Protein AF-0000000079836964 (afdb_homodimer)

Organism: NCBI:txid1841481

Radius of gyration: 18.99 Å; Cα contacts (8 Å, |Δi|>4): 632; chains: 2; bounding box: 31×53×45 Å

Structure (mmCIF, N/CA/C/O backbone):
data_AF-0000000079836964-model_v1
#
loop_
_entity.id
_entity.type
_entity.pdbx_description
1 polymer 'Fatty acid binding protein 2, intestinal'
#
loop_
_atom_site.group_PDB
_atom_site.id
_atom_site.type_symbol
_atom_site.label_atom_id
_atom_site.label_alt_id
_atom_site.label_comp_id
_atom_site.label_asym_id
_atom_site.label_entity_id
_atom_site.label_seq_id
_atom_site.pdbx_PDB_ins_code
_atom_site.Cartn_x
_atom_site.Cartn_y
_atom_site.Cartn_z
_atom_site.occupancy
_atom_site.B_iso_or_equiv
_atom_site.auth_seq_id
_atom_site.auth_comp_id
_atom_site.auth_asym_id
_atom_site.auth_atom_id
_atom_site.pdbx_PDB_model_num
ATOM 1 N N . MET A 1 1 ? 5.281 12.617 24.312 1 71.19 1 MET A N 1
ATOM 2 C CA . MET A 1 1 ? 5.418 12.477 22.859 1 71.19 1 MET A CA 1
ATOM 3 C C . MET A 1 1 ? 4.156 12.945 22.156 1 71.19 1 MET A C 1
ATOM 5 O O . MET A 1 1 ? 3.061 12.461 22.438 1 71.19 1 MET A O 1
ATOM 9 N N . ILE A 1 2 ? 4.203 13.992 21.234 1 86.06 2 ILE A N 1
ATOM 10 C CA . ILE A 1 2 ? 3.043 14.797 20.875 1 86.06 2 ILE A CA 1
ATOM 11 C C . ILE A 1 2 ? 2.16 14.023 19.906 1 86.06 2 ILE A C 1
ATOM 13 O O . ILE A 1 2 ? 0.953 14.266 19.828 1 86.06 2 ILE A O 1
ATOM 17 N N . PHE A 1 3 ? 2.615 13.047 19.266 1 96.38 3 PHE A N 1
ATOM 18 C CA . PHE A 1 3 ? 1.809 12.414 18.234 1 96.38 3 PHE A CA 1
ATOM 19 C C . PHE A 1 3 ? 1.462 10.984 18.609 1 96.38 3 PHE A C 1
ATOM 21 O O . PHE A 1 3 ? 0.819 10.266 17.844 1 96.38 3 PHE A O 1
ATOM 28 N N . ASN A 1 4 ? 1.653 10.531 19.719 1 97.06 4 ASN A N 1
ATOM 29 C CA . ASN A 1 4 ? 1.314 9.172 20.125 1 97.06 4 ASN A CA 1
ATOM 30 C C . ASN A 1 4 ? -0.193 8.984 20.281 1 97.06 4 ASN A C 1
ATOM 32 O O . ASN A 1 4 ? -0.856 9.781 20.953 1 97.06 4 ASN A O 1
ATOM 36 N N . GLY A 1 5 ? -0.729 7.961 19.672 1 97.81 5 GLY A N 1
ATOM 37 C CA . GLY A 1 5 ? -2.154 7.719 19.828 1 97.81 5 GLY A CA 1
ATOM 38 C C . GLY A 1 5 ? -2.756 6.926 18.672 1 97.81 5 GLY A C 1
ATOM 39 O O . GLY A 1 5 ? -2.029 6.402 17.828 1 97.81 5 GLY A O 1
ATOM 40 N N . SER A 1 6 ? -4.012 6.68 18.75 1 98.69 6 SER A N 1
ATOM 41 C CA . SER A 1 6 ? -4.82 5.977 17.766 1 98.69 6 SER A CA 1
ATOM 42 C C . SER A 1 6 ? -6.059 6.785 17.375 1 98.69 6 SER A C 1
ATOM 44 O O . SER A 1 6 ? -6.719 7.363 18.25 1 98.69 6 SER A O 1
ATOM 46 N N . TRP A 1 7 ? -6.305 6.914 16.125 1 98.81 7 TRP A N 1
ATOM 47 C CA . TRP A 1 7 ? -7.434 7.688 15.617 1 98.81 7 TRP A CA 1
ATOM 48 C C . TRP A 1 7 ? -8.133 6.949 14.484 1 98.81 7 TRP A C 1
ATOM 50 O O . TRP A 1 7 ? -7.516 6.156 13.773 1 98.81 7 TRP A O 1
ATOM 60 N N . LYS A 1 8 ? -9.43 7.215 14.312 1 98.69 8 LYS A N 1
ATOM 61 C CA . LYS A 1 8 ? -10.234 6.684 13.211 1 98.69 8 LYS A CA 1
ATOM 62 C C . LYS A 1 8 ? -10.797 7.809 12.352 1 98.69 8 LYS A C 1
ATOM 64 O O . LYS A 1 8 ? -11.211 8.852 12.867 1 98.69 8 LYS A O 1
ATOM 69 N N . ILE A 1 9 ? -10.844 7.539 11.109 1 98.81 9 ILE A N 1
ATOM 70 C CA . ILE A 1 9 ? -11.328 8.539 10.172 1 98.81 9 ILE A CA 1
ATOM 71 C C . ILE A 1 9 ? -12.742 8.969 10.555 1 98.81 9 ILE A C 1
ATOM 73 O O . ILE A 1 9 ? -13.578 8.133 10.898 1 98.81 9 ILE A O 1
ATOM 77 N N . GLU A 1 10 ? -12.867 10.258 10.43 1 98.56 10 GLU A N 1
ATOM 78 C CA . GLU A 1 10 ? -14.18 10.82 10.75 1 98.56 10 GLU A CA 1
ATOM 79 C C . GLU A 1 10 ? -14.758 11.586 9.57 1 98.56 10 GLU A C 1
ATOM 81 O O . GLU A 1 10 ? -15.938 11.453 9.258 1 98.56 10 GLU A O 1
ATOM 86 N N . ARG A 1 11 ? -13.992 12.391 8.93 1 98.19 11 ARG A N 1
ATOM 87 C CA . ARG A 1 11 ? -14.492 13.172 7.801 1 98.19 11 ARG A CA 1
ATOM 88 C C . ARG A 1 11 ? -13.344 13.633 6.902 1 98.19 11 ARG A C 1
ATOM 90 O O . ARG A 1 11 ? -12.195 13.688 7.336 1 98.19 11 ARG A O 1
ATOM 97 N N . ASN A 1 12 ? -13.719 13.977 5.691 1 98.38 12 ASN A N 1
ATOM 98 C CA . ASN A 1 12 ? -12.812 14.523 4.691 1 98.38 12 ASN A CA 1
ATOM 99 C C . ASN A 1 12 ? -13.297 15.875 4.172 1 98.38 12 ASN A C 1
ATOM 101 O O . ASN A 1 12 ? -14.5 16.156 4.172 1 98.38 12 ASN A O 1
ATOM 105 N N . GLU A 1 13 ? -12.391 16.688 3.807 1 98.56 13 GLU A N 1
ATOM 106 C CA . GLU A 1 13 ? -12.664 17.922 3.088 1 98.56 13 GLU A CA 1
ATOM 107 C C . GLU A 1 13 ? -11.906 17.969 1.761 1 98.56 13 GLU A C 1
ATOM 109 O O . GLU A 1 13 ? -10.68 17.984 1.739 1 98.56 13 GLU A O 1
ATOM 114 N N . ASN A 1 14 ? -12.617 17.969 0.605 1 98.5 14 ASN A N 1
ATOM 115 C CA . ASN A 1 14 ? -12.062 18.141 -0.733 1 98.5 14 ASN A CA 1
ATOM 116 C C . ASN A 1 14 ? -11.078 17.031 -1.077 1 98.5 14 ASN A C 1
ATOM 118 O O . ASN A 1 14 ? -10.164 17.234 -1.879 1 98.5 14 ASN A O 1
ATOM 122 N N . TYR A 1 15 ? -11.281 15.852 -0.485 1 98.38 15 TYR A N 1
ATOM 123 C CA . TYR A 1 15 ? -10.289 14.781 -0.584 1 98.38 15 TYR A CA 1
ATOM 124 C C . TYR A 1 15 ? -10.352 14.109 -1.949 1 98.38 15 TYR A C 1
ATOM 126 O O . TYR A 1 15 ? -9.32 13.773 -2.531 1 98.38 15 TYR A O 1
ATOM 134 N N . GLU A 1 16 ? -11.547 13.891 -2.484 1 97.44 16 GLU A N 1
ATOM 135 C CA . GLU A 1 16 ? -11.672 13.281 -3.805 1 97.44 16 GLU A CA 1
ATOM 136 C C . GLU A 1 16 ? -11.031 14.156 -4.879 1 97.44 16 GLU A C 1
ATOM 138 O O . GLU A 1 16 ? -10.375 13.656 -5.789 1 97.44 16 GLU A O 1
ATOM 143 N N . LYS A 1 17 ? -11.203 15.445 -4.82 1 98.12 17 LYS A N 1
ATOM 144 C CA . LYS A 1 17 ? -10.609 16.359 -5.789 1 98.12 17 LYS A CA 1
ATOM 145 C C . LYS A 1 17 ? -9.086 16.328 -5.707 1 98.12 17 LYS A C 1
ATOM 147 O O . LYS A 1 17 ? -8.398 16.391 -6.73 1 98.12 17 LYS A O 1
ATOM 152 N N . PHE A 1 18 ? -8.625 16.297 -4.504 1 98.44 18 PHE A N 1
ATOM 153 C CA . PHE A 1 18 ? -7.195 16.172 -4.277 1 98.44 18 PHE A CA 1
ATOM 154 C C . PHE A 1 18 ? -6.652 14.891 -4.914 1 98.44 18 PHE A C 1
ATOM 156 O O . PHE A 1 18 ? -5.645 14.93 -5.621 1 98.44 18 PHE A O 1
ATOM 163 N N . MET A 1 19 ? -7.348 13.75 -4.762 1 96.5 19 MET A N 1
ATOM 164 C CA . MET A 1 19 ? -6.93 12.477 -5.344 1 96.5 19 MET A CA 1
ATOM 165 C C . MET A 1 19 ? -6.992 12.531 -6.867 1 96.5 19 MET A C 1
ATOM 167 O O . MET A 1 19 ? -6.117 11.984 -7.547 1 96.5 19 MET A O 1
ATOM 171 N N . GLU A 1 20 ? -8.016 13.234 -7.328 1 97.19 20 GLU A N 1
ATOM 172 C CA . GLU A 1 20 ? -8.117 13.414 -8.773 1 97.19 20 GLU A CA 1
ATOM 173 C C . GLU A 1 20 ? -6.914 14.18 -9.312 1 97.19 20 GLU A C 1
ATOM 175 O O . GLU A 1 20 ? -6.336 13.789 -10.336 1 97.19 20 GLU A O 1
ATOM 180 N N . GLN A 1 21 ? -6.574 15.273 -8.625 1 97.81 21 GLN A N 1
ATOM 181 C CA . GLN A 1 21 ? -5.426 16.094 -9.031 1 97.81 21 GLN A CA 1
ATOM 182 C C . GLN A 1 21 ? -4.141 15.266 -9.008 1 97.81 21 GLN A C 1
ATOM 184 O O . GLN A 1 21 ? -3.242 15.492 -9.828 1 97.81 21 GLN A O 1
ATOM 189 N N . MET A 1 22 ? -4.066 14.281 -8.125 1 95.62 22 MET A N 1
ATOM 190 C CA . MET A 1 22 ? -2.904 13.414 -7.984 1 95.62 22 MET A CA 1
ATOM 191 C C . MET A 1 22 ? -2.885 12.352 -9.078 1 95.62 22 MET A C 1
ATOM 193 O O . MET A 1 22 ? -1.903 11.617 -9.227 1 95.62 22 MET A O 1
ATOM 197 N N . GLY A 1 23 ? -3.951 12.156 -9.75 1 93.25 23 GLY A N 1
ATOM 198 C CA . GLY A 1 23 ? -4.004 11.211 -10.852 1 93.25 23 GLY A CA 1
ATOM 199 C C . GLY A 1 23 ? -4.629 9.883 -10.469 1 93.25 23 GLY A C 1
ATOM 200 O O . GLY A 1 23 ? -4.438 8.875 -11.156 1 93.25 23 GLY A O 1
ATOM 201 N N . ILE A 1 24 ? -5.367 9.883 -9.406 1 93.31 24 ILE A N 1
ATOM 202 C CA . ILE A 1 24 ? -6.012 8.656 -8.945 1 93.31 24 ILE A CA 1
ATOM 203 C C . ILE A 1 24 ? -7.363 8.484 -9.641 1 93.31 24 ILE A C 1
ATOM 205 O O . ILE A 1 24 ? -8.117 9.445 -9.781 1 93.31 24 ILE A O 1
ATOM 209 N N . ASN A 1 25 ? -7.602 7.359 -10.172 1 91.81 25 ASN A N 1
ATOM 210 C CA . ASN A 1 25 ? -8.828 7.117 -10.922 1 91.81 25 ASN A CA 1
ATOM 211 C C . ASN A 1 25 ? -10.055 7.172 -10.016 1 91.81 25 ASN A C 1
ATOM 213 O O . ASN A 1 25 ? -9.93 7.164 -8.789 1 91.81 25 ASN A O 1
ATOM 217 N N . MET A 1 26 ? -11.227 7.176 -10.594 1 93.44 26 MET A N 1
ATOM 218 C CA . MET A 1 26 ? -12.477 7.477 -9.891 1 93.44 26 MET A CA 1
ATOM 219 C C . MET A 1 26 ? -12.836 6.355 -8.922 1 93.44 26 MET A C 1
ATOM 221 O O . MET A 1 26 ? -13.32 6.617 -7.82 1 93.44 26 MET A O 1
ATOM 225 N N . VAL A 1 27 ? -12.656 5.117 -9.289 1 91.88 27 VAL A N 1
ATOM 226 C CA . VAL A 1 27 ? -13.039 3.988 -8.445 1 91.88 27 VAL A CA 1
ATOM 227 C C . VAL A 1 27 ? -12.266 4.027 -7.133 1 91.88 27 VAL A C 1
ATOM 229 O O . VAL A 1 27 ? -12.859 3.967 -6.055 1 91.88 27 VAL A O 1
ATOM 232 N N . LYS A 1 28 ? -10.984 4.184 -7.223 1 92.94 28 LYS A N 1
ATOM 233 C CA . LYS A 1 28 ? -10.141 4.246 -6.031 1 92.94 28 LYS A CA 1
ATOM 234 C C . LYS A 1 28 ? -10.445 5.5 -5.215 1 92.94 28 LYS A C 1
ATOM 236 O O . LYS A 1 28 ? -10.43 5.461 -3.982 1 92.94 28 LYS A O 1
ATOM 241 N N . ARG A 1 29 ? -10.781 6.633 -5.887 1 94.69 29 ARG A N 1
ATOM 242 C CA . ARG A 1 29 ? -11.094 7.871 -5.176 1 94.69 29 ARG A CA 1
ATOM 243 C C . ARG A 1 29 ? -12.328 7.699 -4.301 1 94.69 29 ARG A C 1
ATOM 245 O O . ARG A 1 29 ? -12.352 8.148 -3.154 1 94.69 29 ARG A O 1
ATOM 252 N N . LYS A 1 30 ? -13.297 7.07 -4.855 1 93.88 30 LYS A N 1
ATOM 253 C CA . LYS A 1 30 ? -14.539 6.871 -4.113 1 93.88 30 LYS A CA 1
ATOM 254 C C . LYS A 1 30 ? -14.32 5.965 -2.908 1 93.88 30 LYS A C 1
ATOM 256 O O . LYS A 1 30 ? -14.844 6.223 -1.826 1 93.88 30 LYS A O 1
ATOM 261 N N . LEU A 1 31 ? -13.57 4.957 -3.074 1 91.5 31 LEU A N 1
ATOM 262 C CA . LEU A 1 31 ? -13.289 4.043 -1.972 1 91.5 31 LEU A CA 1
ATOM 263 C C . LEU A 1 31 ? -12.469 4.738 -0.889 1 91.5 31 LEU A C 1
ATOM 265 O O . LEU A 1 31 ? -12.758 4.594 0.302 1 91.5 31 LEU A O 1
ATOM 269 N N . ALA A 1 32 ? -11.484 5.434 -1.337 1 92.12 32 ALA A N 1
ATOM 270 C CA . ALA A 1 32 ? -10.609 6.117 -0.388 1 92.12 32 ALA A CA 1
ATOM 271 C C . ALA A 1 32 ? -11.375 7.18 0.398 1 92.12 32 ALA A C 1
ATOM 273 O O . ALA A 1 32 ? -11.133 7.367 1.593 1 92.12 32 ALA A O 1
ATOM 274 N N . ALA A 1 33 ? -12.289 7.871 -0.287 1 93.44 33 ALA A N 1
ATOM 275 C CA . ALA A 1 33 ? -13.055 8.945 0.345 1 93.44 33 ALA A CA 1
ATOM 276 C C . ALA A 1 33 ? -14.016 8.398 1.395 1 93.44 33 ALA A C 1
ATOM 278 O O . ALA A 1 33 ? -14.5 9.141 2.248 1 93.44 33 ALA A O 1
ATOM 279 N N . HIS A 1 34 ? -14.297 7.113 1.302 1 94.62 34 HIS A N 1
ATOM 280 C CA . HIS A 1 34 ? -15.227 6.5 2.244 1 94.62 34 HIS A CA 1
ATOM 281 C C . HIS A 1 34 ? -14.586 5.316 2.959 1 94.62 34 HIS A C 1
ATOM 283 O O . HIS A 1 34 ? -15.242 4.309 3.211 1 94.62 34 HIS A O 1
ATOM 289 N N . ASP A 1 35 ? -13.32 5.473 3.148 1 94 35 ASP A N 1
ATOM 290 C CA . ASP A 1 35 ? -12.609 4.387 3.807 1 94 35 ASP A CA 1
ATOM 291 C C . ASP A 1 35 ? -12.93 4.34 5.297 1 94 35 ASP A C 1
ATOM 293 O O . ASP A 1 35 ? -13.742 5.125 5.789 1 94 35 ASP A O 1
ATOM 297 N N . ASN A 1 36 ? -12.492 3.25 6.008 1 96.94 36 ASN A N 1
ATOM 298 C CA . ASN A 1 36 ? -12.594 3.111 7.457 1 96.94 36 ASN A CA 1
ATOM 299 C C . ASN A 1 36 ? -11.219 3.113 8.117 1 96.94 36 ASN A C 1
ATOM 301 O O . ASN A 1 36 ? -10.953 2.309 9.008 1 96.94 36 ASN A O 1
ATOM 305 N N . LEU A 1 37 ? -10.398 4 7.742 1 97.62 37 LEU A N 1
ATOM 306 C CA . LEU A 1 37 ? -8.977 4.027 8.078 1 97.62 37 LEU A CA 1
ATOM 307 C C . LEU A 1 37 ? -8.773 4.297 9.562 1 97.62 37 LEU A C 1
ATOM 309 O O . LEU A 1 37 ? -9.383 5.215 10.117 1 97.62 37 LEU A O 1
ATOM 313 N N . LYS A 1 38 ? -7.984 3.445 10.172 1 98.62 38 LYS A N 1
ATOM 314 C CA . LYS A 1 38 ? -7.441 3.654 11.516 1 98.62 38 LYS A CA 1
ATOM 315 C C . LYS A 1 38 ? -5.941 3.926 11.461 1 98.62 38 LYS A C 1
ATOM 317 O O . LYS A 1 38 ? -5.203 3.227 10.766 1 98.62 38 LYS A O 1
ATOM 322 N N . ILE A 1 39 ? -5.547 4.969 12.203 1 98.75 39 ILE A N 1
ATOM 323 C CA . ILE A 1 39 ? -4.137 5.336 12.242 1 98.75 39 ILE A CA 1
ATOM 324 C C . ILE A 1 39 ? -3.613 5.207 13.672 1 98.75 39 ILE A C 1
ATOM 326 O O . ILE A 1 39 ? -4.25 5.68 14.617 1 98.75 39 ILE A O 1
ATOM 330 N N . ILE A 1 40 ? -2.521 4.555 13.844 1 98.81 40 ILE A N 1
ATOM 331 C CA . ILE A 1 40 ? -1.777 4.504 15.102 1 98.81 40 ILE A CA 1
ATOM 332 C C . ILE A 1 40 ? -0.389 5.105 14.898 1 98.81 40 ILE A C 1
ATOM 334 O O . ILE A 1 40 ? 0.338 4.719 13.984 1 98.81 40 ILE A O 1
ATOM 338 N N . ILE A 1 41 ? -0.07 6.051 15.703 1 98.62 41 ILE A N 1
ATOM 339 C CA . ILE A 1 41 ? 1.246 6.676 15.648 1 98.62 41 ILE A CA 1
ATOM 340 C C . ILE A 1 41 ? 1.979 6.445 16.969 1 98.62 41 ILE A C 1
ATOM 342 O O . ILE A 1 41 ? 1.425 6.688 18.047 1 98.62 41 ILE A O 1
ATOM 346 N N . GLU A 1 42 ? 3.16 5.945 16.859 1 98.31 42 GLU A N 1
ATOM 347 C CA . GLU A 1 42 ? 4.105 5.832 17.953 1 98.31 42 GLU A CA 1
ATOM 348 C C . GLU A 1 42 ? 5.34 6.695 17.719 1 98.31 42 GLU A C 1
ATOM 350 O O . GLU A 1 42 ? 6.02 6.547 16.703 1 98.31 42 GLU A O 1
ATOM 355 N N . GLN A 1 43 ? 5.57 7.539 18.656 1 97.88 43 GLN A N 1
ATOM 356 C CA . GLN A 1 43 ? 6.703 8.453 18.562 1 97.88 43 GLN A CA 1
ATOM 357 C C . GLN A 1 43 ? 7.711 8.195 19.672 1 97.88 43 GLN A C 1
ATOM 359 O O . GLN A 1 43 ? 7.344 8.133 20.859 1 97.88 43 GLN A O 1
ATOM 364 N N . THR A 1 44 ? 8.914 8.023 19.344 1 97.31 44 THR A N 1
ATOM 365 C CA . THR A 1 44 ? 10.047 7.988 20.266 1 97.31 44 THR A CA 1
ATOM 366 C C . THR A 1 44 ? 11.117 8.992 19.844 1 97.31 44 THR A C 1
ATOM 368 O O . THR A 1 44 ? 11.961 8.688 19 1 97.31 44 THR A O 1
ATOM 371 N N . GLY A 1 45 ? 11.07 10.141 20.531 1 95.75 45 GLY A N 1
ATOM 372 C CA . GLY A 1 45 ? 11.922 11.219 20.062 1 95.75 45 GLY A CA 1
ATOM 373 C C . GLY A 1 45 ? 11.625 11.617 18.625 1 95.75 45 GLY A C 1
ATOM 374 O O . GLY A 1 45 ? 10.5 11.977 18.297 1 95.75 45 GLY A O 1
ATOM 375 N N . ASP A 1 46 ? 12.664 11.477 17.812 1 97.25 46 ASP A N 1
ATOM 376 C CA . ASP A 1 46 ? 12.523 11.883 16.422 1 97.25 46 ASP A CA 1
ATOM 377 C C . ASP A 1 46 ? 12.07 10.711 15.547 1 97.25 46 ASP A C 1
ATOM 379 O O . ASP A 1 46 ? 11.844 10.867 14.352 1 97.25 46 ASP A O 1
ATOM 383 N N . LYS A 1 47 ? 11.867 9.594 16.094 1 98 47 LYS A N 1
ATOM 384 C CA . LYS A 1 47 ? 11.5 8.398 15.344 1 98 47 LYS A CA 1
ATOM 385 C C . LYS A 1 47 ? 9.992 8.148 15.414 1 98 47 LYS A C 1
ATOM 387 O O . LYS A 1 47 ? 9.383 8.281 16.469 1 98 47 LYS A O 1
ATOM 392 N N . PHE A 1 48 ? 9.477 7.816 14.289 1 98.19 48 PHE A N 1
ATOM 393 C CA . PHE A 1 48 ? 8.039 7.57 14.195 1 98.19 48 PHE A CA 1
ATOM 394 C C . PHE A 1 48 ? 7.762 6.199 13.602 1 98.19 48 PHE A C 1
ATOM 396 O O . PHE A 1 48 ? 8.422 5.789 12.641 1 98.19 48 PHE A O 1
ATOM 403 N N . HIS A 1 49 ? 6.812 5.52 14.172 1 98.25 49 HIS A N 1
ATOM 404 C CA . HIS A 1 49 ? 6.16 4.344 13.609 1 98.25 49 HIS A CA 1
ATOM 405 C C . HIS A 1 49 ? 4.676 4.594 13.383 1 98.25 49 HIS A C 1
ATOM 407 O O . HIS A 1 49 ? 3.928 4.848 14.328 1 98.25 49 HIS A O 1
ATOM 413 N N . VAL A 1 50 ? 4.285 4.547 12.117 1 98.19 50 VAL A N 1
ATOM 414 C CA . VAL A 1 50 ? 2.898 4.816 11.758 1 98.19 50 VAL A CA 1
ATOM 415 C C . VAL A 1 50 ? 2.26 3.551 11.188 1 98.19 50 VAL A C 1
ATOM 417 O O . VAL A 1 50 ? 2.801 2.93 10.273 1 98.19 50 VAL A O 1
ATOM 420 N N . LYS A 1 51 ? 1.162 3.227 11.734 1 98.38 51 LYS A N 1
ATOM 421 C CA . LYS A 1 51 ? 0.38 2.078 11.289 1 98.38 51 LYS A CA 1
ATOM 422 C C . LYS A 1 51 ? -0.992 2.512 10.781 1 98.38 51 LYS A C 1
ATOM 424 O O . LYS A 1 51 ? -1.728 3.209 11.484 1 98.38 51 LYS A O 1
ATOM 429 N N . GLU A 1 52 ? -1.334 2.16 9.57 1 96.94 52 GLU A N 1
ATOM 430 C CA . GLU A 1 52 ? -2.621 2.434 8.938 1 96.94 52 GLU A CA 1
ATOM 431 C C . GLU A 1 52 ? -3.369 1.14 8.625 1 96.94 52 GLU A C 1
ATOM 433 O O . GLU A 1 52 ? -2.855 0.272 7.918 1 96.94 52 GLU A O 1
ATOM 438 N N . THR A 1 53 ? -4.555 1.022 9.133 1 97.25 53 THR A N 1
ATOM 439 C CA . THR A 1 53 ? -5.344 -0.189 8.93 1 97.25 53 THR A CA 1
ATOM 440 C C . THR A 1 53 ? -6.723 0.151 8.367 1 97.25 53 THR A C 1
ATOM 442 O O . THR A 1 53 ? -7.375 1.085 8.836 1 97.25 53 THR A O 1
ATOM 445 N N . SER A 1 54 ? -7.137 -0.5 7.352 1 94.62 54 SER A N 1
ATOM 446 C CA . SER A 1 5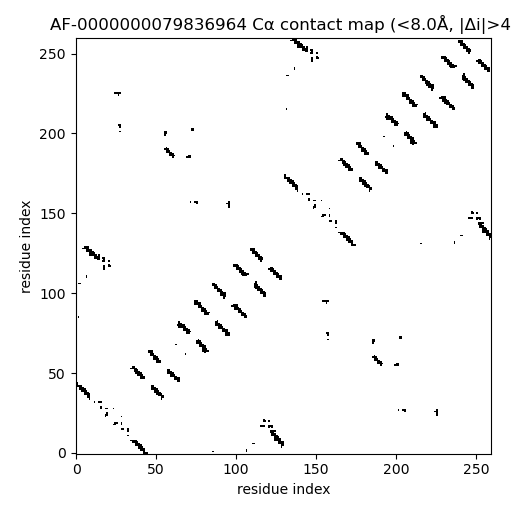4 ? -8.492 -0.448 6.801 1 94.62 54 SER A CA 1
ATOM 447 C C . SER A 1 54 ? -9.07 -1.848 6.633 1 94.62 54 SER A C 1
ATOM 449 O O . SER A 1 54 ? -8.492 -2.828 7.105 1 94.62 54 SER A O 1
ATOM 451 N N . ASN A 1 55 ? -10.273 -1.921 5.969 1 90.56 55 ASN A N 1
ATOM 452 C CA . ASN A 1 55 ? -10.875 -3.219 5.684 1 90.56 55 ASN A CA 1
ATOM 453 C C . ASN A 1 55 ? -10.047 -4.012 4.672 1 90.56 55 ASN A C 1
ATOM 455 O O . ASN A 1 55 ? -10.203 -5.227 4.555 1 90.56 55 ASN A O 1
ATOM 459 N N . PHE A 1 56 ? -9.055 -3.33 4.059 1 90.44 56 PHE A N 1
ATOM 460 C CA . PHE A 1 56 ? -8.406 -3.959 2.912 1 90.44 56 PHE A CA 1
ATOM 461 C C . PHE A 1 56 ? -7.012 -4.445 3.277 1 90.44 56 PHE A C 1
ATOM 463 O O . PHE A 1 56 ? -6.543 -5.457 2.748 1 90.44 56 PHE A O 1
ATOM 470 N N . ARG A 1 57 ? -6.379 -3.629 4.16 1 93.06 57 ARG A N 1
ATOM 471 C CA . ARG A 1 57 ? -4.996 -3.979 4.461 1 93.06 57 ARG A CA 1
ATOM 472 C C . ARG A 1 57 ? -4.484 -3.188 5.66 1 93.06 57 ARG A C 1
ATOM 474 O O . ARG A 1 57 ? -5.145 -2.26 6.129 1 93.06 57 ARG A O 1
ATOM 481 N N . THR A 1 58 ? -3.344 -3.596 6.078 1 96.31 58 THR A N 1
ATOM 482 C CA . THR A 1 58 ? -2.547 -2.84 7.035 1 96.31 58 THR A CA 1
ATOM 483 C C . THR A 1 58 ? -1.24 -2.369 6.402 1 96.31 58 THR A C 1
ATOM 485 O O . THR A 1 58 ? -0.589 -3.125 5.68 1 96.31 58 THR A O 1
ATOM 488 N N . LEU A 1 59 ? -0.946 -1.1 6.613 1 96.06 59 LEU A N 1
ATOM 489 C CA . LEU A 1 59 ? 0.292 -0.5 6.125 1 96.06 59 LEU A CA 1
ATOM 490 C C . LEU A 1 59 ? 1.081 0.122 7.273 1 96.06 59 LEU A C 1
ATOM 492 O O . LEU A 1 59 ? 0.509 0.805 8.125 1 96.06 59 LEU A O 1
ATOM 496 N N . GLU A 1 60 ? 2.41 -0.143 7.309 1 97.19 60 GLU A N 1
ATOM 497 C CA . GLU A 1 60 ? 3.27 0.46 8.328 1 97.19 60 GLU A CA 1
ATOM 498 C C . GLU A 1 60 ? 4.465 1.16 7.688 1 97.19 60 GLU A C 1
ATOM 500 O O . GLU A 1 60 ? 5.047 0.656 6.723 1 97.19 60 GLU A O 1
ATOM 505 N N . ILE A 1 61 ? 4.793 2.244 8.273 1 96.94 61 ILE A N 1
ATOM 506 C CA . ILE A 1 61 ? 5.938 3.014 7.793 1 96.94 61 ILE A CA 1
ATOM 507 C C . ILE A 1 61 ? 6.707 3.586 8.984 1 96.94 61 ILE A C 1
ATOM 509 O O . ILE A 1 61 ? 6.109 3.975 9.984 1 96.94 61 ILE A O 1
ATOM 513 N N . ASP A 1 62 ? 7.98 3.635 8.828 1 97.31 62 ASP A N 1
ATOM 514 C CA . ASP A 1 62 ? 8.875 4.27 9.789 1 97.31 62 ASP A CA 1
ATOM 515 C C . ASP A 1 62 ? 9.609 5.449 9.164 1 97.31 62 ASP A C 1
ATOM 517 O O . ASP A 1 62 ? 10.039 5.379 8.008 1 97.31 62 ASP A O 1
ATOM 521 N N . PHE A 1 63 ? 9.695 6.441 9.945 1 97.94 63 PHE A N 1
ATOM 522 C CA . PHE A 1 63 ? 10.531 7.543 9.492 1 97.94 63 PHE A CA 1
ATOM 523 C C . PHE A 1 63 ? 11.133 8.289 10.68 1 97.94 63 PHE A C 1
ATOM 525 O O . PHE A 1 63 ? 10.727 8.078 11.82 1 97.94 63 PHE A O 1
ATOM 532 N N . THR A 1 64 ? 12.125 9.055 10.391 1 98.25 64 THR A N 1
ATOM 533 C CA . THR A 1 64 ? 12.797 9.906 11.359 1 98.25 64 THR A CA 1
ATOM 534 C C . THR A 1 64 ? 12.727 11.367 10.938 1 98.25 64 THR A C 1
ATOM 536 O O . THR A 1 64 ? 12.992 11.703 9.781 1 98.25 64 THR A O 1
ATOM 539 N N . LEU A 1 65 ? 12.367 12.211 11.891 1 98.06 65 LEU A N 1
ATOM 540 C CA . LEU A 1 65 ? 12.266 13.633 11.586 1 98.06 65 LEU A CA 1
ATOM 541 C C . LEU A 1 65 ? 13.578 14.164 11.008 1 98.06 65 LEU A C 1
ATOM 543 O O . LEU A 1 65 ? 14.656 13.844 11.516 1 98.06 65 LEU A O 1
ATOM 547 N N . GLY A 1 66 ? 13.391 14.828 9.906 1 98.31 66 GLY A N 1
ATOM 548 C CA . GLY A 1 66 ? 14.531 15.5 9.305 1 98.31 66 GLY A CA 1
ATOM 549 C C . GLY A 1 66 ? 15.312 14.609 8.352 1 98.31 66 GLY A C 1
ATOM 550 O O . GLY A 1 66 ? 16.25 15.07 7.691 1 98.31 66 GLY A O 1
ATOM 551 N N . VAL A 1 67 ? 15.047 13.375 8.266 1 98.31 67 VAL A N 1
ATOM 552 C CA . VAL A 1 67 ? 15.773 12.453 7.398 1 98.31 67 VAL A CA 1
ATOM 553 C C . VAL A 1 67 ? 14.961 12.18 6.133 1 98.31 67 VAL A C 1
ATOM 555 O O . VAL A 1 67 ? 13.789 11.812 6.207 1 98.31 67 VAL A O 1
ATOM 558 N N . THR A 1 68 ? 15.602 12.453 5.035 1 98.06 68 THR A N 1
ATOM 559 C CA . THR A 1 68 ? 14.969 12.195 3.75 1 98.06 68 THR A CA 1
ATOM 560 C C . THR A 1 68 ? 14.789 10.695 3.527 1 98.06 68 THR A C 1
ATOM 562 O O . THR A 1 68 ? 15.68 9.906 3.832 1 98.06 68 THR A O 1
ATOM 565 N N . PHE A 1 69 ? 13.641 10.367 3.006 1 96.19 69 PHE A N 1
ATOM 566 C CA . PHE A 1 69 ? 13.359 8.984 2.652 1 96.19 69 PHE A CA 1
ATOM 567 C C . PHE A 1 69 ? 12.422 8.906 1.454 1 96.19 69 PHE A C 1
ATOM 569 O O . PHE A 1 69 ? 11.922 9.93 0.984 1 96.19 69 PHE A O 1
ATOM 576 N N . GLU A 1 70 ? 12.289 7.719 0.952 1 93.31 70 GLU A N 1
ATOM 577 C CA . GLU A 1 70 ? 11.359 7.449 -0.14 1 93.31 70 GLU A CA 1
ATOM 578 C C . GLU A 1 70 ? 10.156 6.648 0.348 1 93.31 70 GLU A C 1
ATOM 580 O O . GLU A 1 70 ? 10.305 5.723 1.148 1 93.31 70 GLU A O 1
ATOM 585 N N . TYR A 1 71 ? 9.039 7.152 -0.076 1 88.31 71 TYR A N 1
ATOM 586 C CA . TYR A 1 71 ? 7.785 6.453 0.178 1 88.31 71 TYR A CA 1
ATOM 587 C C . TYR A 1 71 ? 7.168 5.949 -1.121 1 88.31 71 TYR A C 1
ATOM 589 O O . TYR A 1 71 ? 6.961 6.723 -2.059 1 88.31 71 TYR A O 1
ATOM 597 N N . ILE A 1 72 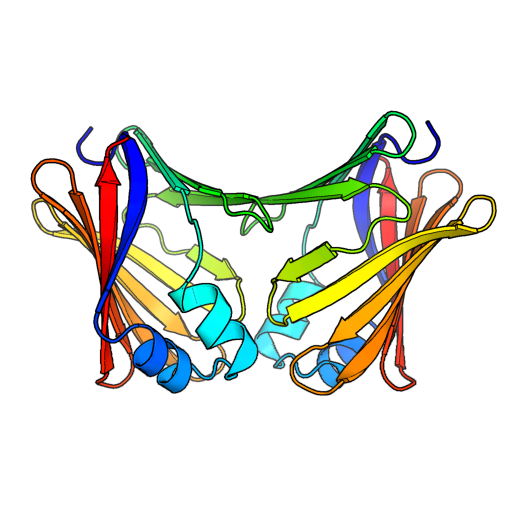? 6.918 4.652 -1.057 1 85.94 72 ILE A N 1
ATOM 598 C CA . ILE A 1 72 ? 6.367 4.078 -2.279 1 85.94 72 ILE A CA 1
ATOM 599 C C . ILE A 1 72 ? 4.918 3.658 -2.043 1 85.94 72 ILE A C 1
ATOM 601 O O . ILE A 1 72 ? 4.641 2.818 -1.184 1 85.94 72 ILE A O 1
ATOM 605 N N . SER A 1 73 ? 4.016 4.27 -2.734 1 83.88 73 SER A N 1
ATOM 606 C CA . SER A 1 73 ? 2.604 3.906 -2.834 1 83.88 73 SER A CA 1
ATOM 607 C C . SER A 1 73 ? 2.164 3.787 -4.289 1 83.88 73 SER A C 1
ATOM 609 O O . SER A 1 73 ? 2.801 3.088 -5.082 1 83.88 73 SER A O 1
ATOM 611 N N . CYS A 1 74 ? 1.104 4.512 -4.645 1 84.75 74 CYS A N 1
ATOM 612 C CA . CYS A 1 74 ? 0.743 4.527 -6.059 1 84.75 74 CYS A CA 1
ATOM 613 C C . CYS A 1 74 ? 1.729 5.367 -6.863 1 84.75 74 CYS A C 1
ATOM 615 O O . CYS A 1 74 ? 1.782 5.262 -8.086 1 84.75 74 CYS A O 1
ATOM 617 N N . PHE A 1 75 ? 2.494 6.203 -6.059 1 88.56 75 PHE A N 1
ATOM 618 C CA . PHE A 1 75 ? 3.572 7.043 -6.57 1 88.56 75 PHE A CA 1
ATOM 619 C C . PHE A 1 75 ? 4.832 6.871 -5.73 1 88.56 75 PHE A C 1
ATOM 621 O O . PHE A 1 75 ? 4.785 6.301 -4.641 1 88.56 75 PHE A O 1
ATOM 628 N N . THR A 1 76 ? 5.895 7.277 -6.367 1 93.31 76 THR A N 1
ATOM 629 C CA . THR A 1 76 ? 7.141 7.352 -5.613 1 93.31 76 THR A CA 1
ATOM 630 C C . THR A 1 76 ? 7.383 8.773 -5.109 1 93.31 76 THR A C 1
ATOM 632 O O . THR A 1 76 ? 7.543 9.703 -5.906 1 93.31 76 THR A O 1
ATOM 635 N N . LEU A 1 77 ? 7.332 8.867 -3.791 1 95.75 77 LEU A N 1
ATOM 636 C CA . LEU A 1 77 ? 7.562 10.156 -3.154 1 95.75 77 LEU A CA 1
ATOM 637 C C . LEU A 1 77 ? 8.914 10.172 -2.439 1 95.75 77 LEU A C 1
ATOM 639 O O . LEU A 1 77 ? 9.305 9.18 -1.829 1 95.75 77 LEU A O 1
ATOM 643 N N . GLN A 1 78 ? 9.57 11.211 -2.562 1 97.19 78 GLN A N 1
ATOM 644 C CA . GLN A 1 78 ? 10.789 11.43 -1.8 1 97.19 78 GLN A CA 1
ATOM 645 C C . GLN A 1 78 ? 10.719 12.734 -1.004 1 97.19 78 GLN A C 1
ATOM 647 O O . GLN A 1 78 ? 10.297 13.766 -1.531 1 97.19 78 GLN A O 1
ATOM 652 N N . GLY A 1 79 ? 10.984 12.68 0.257 1 97.75 79 GLY A N 1
ATOM 653 C CA . GLY A 1 79 ? 10.945 13.867 1.091 1 97.75 79 GLY A CA 1
ATOM 654 C C . GLY A 1 79 ? 11.164 13.57 2.562 1 97.75 79 GLY A C 1
ATOM 655 O O . GLY A 1 79 ? 11.797 12.57 2.91 1 97.75 79 GLY A O 1
ATOM 656 N N . SER A 1 80 ? 10.742 14.477 3.391 1 98.56 80 SER A N 1
ATOM 657 C CA . SER A 1 80 ? 10.969 14.336 4.824 1 98.56 80 SER A CA 1
ATOM 658 C C . SER A 1 80 ? 9.883 15.039 5.629 1 98.56 80 SER A C 1
ATOM 660 O O . SER A 1 80 ? 9.133 15.859 5.09 1 98.56 80 SER A O 1
ATOM 662 N N . TRP A 1 81 ? 9.852 14.625 6.863 1 98.5 81 TRP A N 1
ATOM 663 C CA . TRP A 1 81 ? 9 15.266 7.863 1 98.5 81 TRP A CA 1
ATOM 664 C C . TRP A 1 81 ? 9.828 16.172 8.773 1 98.5 81 TRP A C 1
ATOM 666 O O . TRP A 1 81 ? 10.938 15.82 9.172 1 98.5 81 TRP A O 1
ATOM 676 N N . THR A 1 82 ? 9.266 17.25 9.047 1 98.31 82 THR A N 1
ATOM 677 C CA . THR A 1 82 ? 9.844 18.141 10.047 1 98.31 82 THR A CA 1
ATOM 678 C C . THR A 1 82 ? 8.766 18.688 10.984 1 98.31 82 THR A C 1
ATOM 680 O O . THR A 1 82 ? 7.574 18.594 10.68 1 98.31 82 THR A O 1
ATOM 683 N N . MET A 1 83 ? 9.281 19.203 12.102 1 97.31 83 MET A N 1
ATOM 684 C CA . MET A 1 83 ? 8.344 19.844 13.016 1 97.31 83 MET A CA 1
ATOM 685 C C . MET A 1 83 ? 8.305 21.359 12.805 1 97.31 83 MET A C 1
ATOM 687 O O . MET A 1 83 ? 9.344 21.984 12.586 1 97.31 83 MET A O 1
ATOM 691 N N . ASP A 1 84 ? 7.148 21.844 12.719 1 95.88 84 ASP A N 1
ATOM 692 C CA . ASP A 1 84 ? 6.859 23.266 12.789 1 95.88 84 ASP A CA 1
ATOM 693 C C . ASP A 1 84 ? 5.957 23.594 13.977 1 95.88 84 ASP A C 1
ATOM 695 O O . ASP A 1 84 ? 4.73 23.609 13.844 1 95.88 84 ASP A O 1
ATOM 699 N N . GLY A 1 85 ? 6.648 23.938 15.164 1 94.38 85 GLY A N 1
ATOM 700 C CA . GLY A 1 85 ? 5.875 23.969 16.391 1 94.38 85 GLY A CA 1
ATOM 701 C C . GLY A 1 85 ? 5.238 22.641 16.734 1 94.38 85 GLY A C 1
ATOM 702 O O . GLY A 1 85 ? 5.922 21.625 16.812 1 94.38 85 GLY A O 1
ATOM 703 N N . ASP A 1 86 ? 3.92 22.672 16.844 1 94.56 86 ASP A N 1
ATOM 704 C CA . ASP A 1 86 ? 3.199 21.453 17.188 1 94.56 86 ASP A CA 1
ATOM 705 C C . ASP A 1 86 ? 2.711 20.719 15.938 1 94.56 86 ASP A C 1
ATOM 707 O O . ASP A 1 86 ? 2.033 19.703 16.031 1 94.56 86 ASP A O 1
ATOM 711 N N . MET A 1 87 ? 3.086 21.234 14.859 1 97.25 87 MET A N 1
ATOM 712 C CA . MET A 1 87 ? 2.643 20.688 13.586 1 97.25 87 MET A CA 1
ATOM 713 C C . MET A 1 87 ? 3.775 19.922 12.898 1 97.25 87 MET A C 1
ATOM 715 O O . MET A 1 87 ? 4.906 20.406 12.844 1 97.25 87 MET A O 1
ATOM 719 N N . MET A 1 88 ? 3.475 18.766 12.484 1 98.31 88 MET A N 1
ATOM 720 C CA . MET A 1 88 ? 4.402 18.047 11.609 1 98.31 88 MET A CA 1
ATOM 721 C C . MET A 1 88 ? 4.156 18.391 10.148 1 98.31 88 MET A C 1
ATOM 723 O O . MET A 1 88 ? 3.014 18.375 9.68 1 98.31 88 MET A O 1
ATOM 727 N N . LYS A 1 89 ? 5.223 18.719 9.508 1 98.62 89 LYS A N 1
ATOM 728 C CA . LYS A 1 89 ? 5.125 19.109 8.109 1 98.62 89 LYS A CA 1
ATOM 729 C C . LYS A 1 89 ? 5.938 18.172 7.219 1 98.62 89 LYS A C 1
ATOM 731 O O . LYS A 1 89 ? 7.113 17.922 7.484 1 98.62 89 LYS A O 1
ATOM 736 N N . GLY A 1 90 ? 5.266 17.688 6.219 1 98.56 90 GLY A N 1
ATOM 737 C CA . GLY A 1 90 ? 5.926 16.891 5.207 1 98.56 90 GLY A CA 1
ATOM 738 C C . GLY A 1 90 ? 6.031 17.578 3.861 1 98.56 90 GLY A C 1
ATOM 739 O O . GLY A 1 90 ? 5.066 18.172 3.387 1 98.56 90 GLY A O 1
ATOM 740 N N . VAL A 1 91 ? 7.207 17.531 3.332 1 98.69 91 VAL A N 1
ATOM 741 C CA . VAL A 1 91 ? 7.445 18 1.971 1 98.69 91 VAL A CA 1
ATOM 742 C C . VAL A 1 91 ? 8.023 16.875 1.125 1 98.69 91 VAL A C 1
ATOM 744 O O . VAL A 1 91 ? 9.109 16.375 1.404 1 98.69 91 VAL A O 1
ATOM 747 N N . PHE A 1 92 ? 7.207 16.547 0.097 1 98.25 92 PHE A N 1
ATOM 748 C CA . PHE A 1 92 ? 7.578 15.406 -0.732 1 98.25 92 PHE A CA 1
ATOM 749 C C . PHE A 1 92 ? 7.531 15.773 -2.211 1 98.25 92 PHE A C 1
ATOM 751 O O . PHE A 1 92 ? 6.691 16.578 -2.631 1 98.25 92 PHE A O 1
ATOM 758 N N . ASN A 1 93 ? 8.484 15.164 -2.912 1 97.88 93 ASN A N 1
ATOM 759 C CA . ASN A 1 93 ? 8.453 15.297 -4.367 1 97.88 93 ASN A CA 1
ATOM 760 C C . ASN A 1 93 ? 8.125 13.961 -5.035 1 97.88 93 ASN A C 1
ATOM 762 O O . ASN A 1 93 ? 8.695 12.93 -4.68 1 97.88 93 ASN A O 1
ATOM 766 N N . ARG A 1 94 ? 7.18 14.031 -5.98 1 96.62 94 ARG A N 1
ATOM 767 C CA . ARG A 1 94 ? 6.934 12.883 -6.84 1 96.62 94 ARG A CA 1
ATOM 768 C C . ARG A 1 94 ? 8.094 12.664 -7.809 1 96.62 94 ARG A C 1
ATOM 770 O O . ARG A 1 94 ? 8.453 13.57 -8.562 1 96.62 94 ARG A O 1
ATOM 777 N N . LYS A 1 95 ? 8.547 11.523 -7.824 1 95.31 95 LYS A N 1
ATOM 778 C CA . LYS A 1 95 ? 9.719 11.25 -8.648 1 95.31 95 LYS A CA 1
ATOM 779 C C . LYS A 1 95 ? 9.336 11.086 -10.117 1 95.31 95 LYS A C 1
ATOM 781 O O . LYS A 1 95 ? 10.172 11.234 -11.008 1 95.31 95 LYS A O 1
ATOM 786 N N . ASP A 1 96 ? 8.125 10.734 -10.359 1 92.44 96 ASP A N 1
ATOM 787 C CA . ASP A 1 96 ? 7.711 10.445 -11.727 1 92.44 96 ASP A CA 1
ATOM 788 C C . ASP A 1 96 ? 7.426 11.734 -12.5 1 92.44 96 ASP A C 1
ATOM 790 O O . ASP A 1 96 ? 7.445 11.742 -13.734 1 92.44 96 ASP A O 1
ATOM 794 N N . ASN A 1 97 ? 7.121 12.836 -11.805 1 94.81 97 ASN A N 1
ATOM 795 C CA . ASN A 1 97 ? 6.742 14.023 -12.555 1 94.81 97 ASN A CA 1
ATOM 796 C C . ASN A 1 97 ? 7.359 15.289 -11.953 1 94.81 97 ASN A C 1
ATOM 798 O O . ASN A 1 97 ? 7.188 16.375 -12.492 1 94.81 97 ASN A O 1
ATOM 802 N N . GLY A 1 98 ? 7.996 15.211 -10.781 1 95.69 98 GLY A N 1
ATOM 803 C CA . GLY A 1 98 ? 8.766 16.297 -10.188 1 95.69 98 GLY A CA 1
ATOM 804 C C . GLY A 1 98 ? 7.906 17.266 -9.391 1 95.69 98 GLY A C 1
ATOM 805 O O . GLY A 1 98 ? 8.422 18.234 -8.828 1 95.69 98 GLY A O 1
ATOM 806 N N . LYS A 1 99 ? 6.637 16.984 -9.242 1 97.75 99 LYS A N 1
ATOM 807 C CA . LYS A 1 99 ? 5.734 17.891 -8.547 1 97.75 99 LYS A CA 1
ATOM 808 C C . LYS A 1 99 ? 5.777 17.656 -7.035 1 97.75 99 LYS A C 1
ATOM 810 O O . LYS A 1 99 ? 6.074 16.547 -6.582 1 97.75 99 LYS A O 1
ATOM 815 N N . GLN A 1 100 ? 5.449 18.734 -6.387 1 98.44 100 GLN A N 1
ATOM 816 C CA . GLN A 1 100 ? 5.594 18.703 -4.934 1 98.44 100 GLN A CA 1
ATOM 817 C C . GLN A 1 100 ? 4.254 18.453 -4.254 1 98.44 100 GLN A C 1
ATOM 819 O O . GLN A 1 100 ? 3.23 19.016 -4.637 1 98.44 100 GLN A O 1
ATOM 824 N N . LEU A 1 101 ? 4.285 17.547 -3.271 1 98.38 101 LEU A N 1
ATOM 825 C CA . LEU A 1 101 ? 3.211 17.297 -2.312 1 98.38 101 LEU A CA 1
ATOM 826 C C . LEU A 1 101 ? 3.584 17.828 -0.933 1 98.38 101 LEU A C 1
ATOM 828 O O . LEU A 1 101 ? 4.645 17.5 -0.4 1 98.38 101 LEU A O 1
ATOM 832 N N . THR A 1 102 ? 2.746 18.672 -0.423 1 98.75 102 THR A N 1
ATOM 833 C CA . THR A 1 102 ? 2.936 19.078 0.963 1 98.75 102 THR A CA 1
ATOM 834 C C . THR A 1 102 ? 1.807 18.547 1.843 1 98.75 102 THR A C 1
ATOM 836 O O . THR A 1 102 ? 0.649 18.516 1.421 1 98.75 102 THR A O 1
ATOM 839 N N . THR A 1 103 ? 2.209 18.141 2.994 1 98.62 103 THR A N 1
ATOM 840 C CA . THR A 1 103 ? 1.239 17.609 3.945 1 98.62 103 THR A CA 1
ATOM 841 C C . THR A 1 103 ? 1.567 18.062 5.363 1 98.62 103 THR A C 1
ATOM 843 O O . THR A 1 103 ? 2.725 18.344 5.676 1 98.62 103 THR A O 1
ATOM 846 N N . THR A 1 104 ? 0.536 18.125 6.195 1 98.69 104 THR A N 1
ATOM 847 C CA . THR A 1 104 ? 0.738 18.438 7.605 1 98.69 104 THR A CA 1
ATOM 848 C C . THR A 1 104 ? -0.078 17.5 8.492 1 98.69 104 THR A C 1
ATOM 850 O O . THR A 1 104 ? -1.096 16.953 8.055 1 98.69 104 THR A O 1
ATOM 853 N N . ARG A 1 105 ? 0.362 17.359 9.664 1 98.56 105 ARG A N 1
ATOM 854 C CA . ARG A 1 105 ? -0.376 16.688 10.727 1 98.56 105 ARG A CA 1
ATOM 855 C C . ARG A 1 105 ? -0.363 17.516 12.008 1 98.56 105 ARG A C 1
ATOM 857 O O . ARG A 1 105 ? 0.687 18.016 12.422 1 98.56 105 ARG A O 1
ATOM 864 N N . ILE A 1 106 ? -1.485 17.609 12.578 1 98.25 106 ILE A N 1
ATOM 865 C CA . ILE A 1 106 ? -1.589 18.328 13.852 1 98.25 106 ILE A CA 1
ATOM 866 C C . ILE A 1 106 ? -2.652 17.672 14.727 1 98.25 106 ILE A C 1
ATOM 868 O O . ILE A 1 106 ? -3.701 17.25 14.234 1 98.25 106 ILE A O 1
ATOM 872 N N . ILE A 1 107 ? -2.369 17.578 15.992 1 98.19 107 ILE A N 1
ATOM 873 C CA . ILE A 1 107 ? -3.35 17.078 16.953 1 98.19 107 ILE A CA 1
ATOM 874 C C . ILE A 1 107 ? -4.027 18.266 17.656 1 98.19 107 ILE A C 1
ATOM 876 O O . ILE A 1 107 ? -3.354 19.125 18.234 1 98.19 107 ILE A O 1
ATOM 880 N N . GLN A 1 108 ? -5.254 18.328 17.484 1 97.25 108 GLN A N 1
ATOM 881 C CA . GLN A 1 108 ? -6.086 19.328 18.141 1 97.25 108 GLN A CA 1
ATOM 882 C C . GLN A 1 108 ? -7.211 18.688 18.938 1 97.25 108 GLN A C 1
ATOM 884 O O . GLN A 1 108 ? -8.188 18.203 18.359 1 97.25 108 GLN A O 1
ATOM 889 N N . GLY A 1 109 ? -7.039 18.797 20.281 1 96 109 GLY A N 1
ATOM 890 C CA . GLY A 1 109 ? -7.988 18.047 21.094 1 96 109 GLY A CA 1
ATOM 891 C C . GLY A 1 109 ? -7.941 16.547 20.844 1 96 109 GLY A C 1
ATOM 892 O O . GLY A 1 109 ? -6.879 15.93 20.938 1 96 109 GLY A O 1
ATOM 893 N N . ASP A 1 110 ? -9.078 16.016 20.484 1 97.44 110 ASP A N 1
ATOM 894 C CA . ASP A 1 110 ? -9.156 14.578 20.25 1 97.44 110 ASP A CA 1
ATOM 895 C C . ASP A 1 110 ? -9.062 14.25 18.766 1 97.44 110 ASP A C 1
ATOM 897 O O . ASP A 1 110 ? -9.383 13.141 18.344 1 97.44 110 ASP A O 1
ATOM 901 N N . GLU A 1 111 ? -8.578 15.219 18.031 1 98.5 111 GLU A N 1
ATOM 902 C CA . GLU A 1 111 ? -8.539 15 16.594 1 98.5 111 GLU A CA 1
ATOM 903 C C . GLU A 1 111 ? -7.105 15.008 16.078 1 98.5 111 GLU A C 1
ATOM 905 O O . GLU A 1 111 ? -6.27 15.781 16.547 1 98.5 111 GLU A O 1
ATOM 910 N N . LEU A 1 112 ? -6.844 14.172 15.18 1 98.81 112 LEU A N 1
ATOM 911 C CA . LEU A 1 112 ? -5.703 14.273 14.273 1 98.81 112 LEU A CA 1
ATOM 912 C C . LEU A 1 112 ? -6.129 14.844 12.922 1 98.81 112 LEU A C 1
ATOM 914 O O . LEU A 1 112 ? -6.949 14.242 12.227 1 98.81 112 LEU A O 1
ATOM 918 N N . ILE A 1 113 ? -5.57 15.969 12.586 1 98.81 113 ILE A N 1
ATOM 919 C CA . ILE A 1 113 ? -5.918 16.625 11.328 1 98.81 113 ILE A CA 1
ATOM 920 C C . ILE A 1 113 ? -4.75 16.531 10.352 1 98.81 113 ILE A C 1
ATOM 922 O O . ILE A 1 113 ? -3.648 17 10.641 1 98.81 113 ILE A O 1
ATOM 926 N N . GLN A 1 114 ? -5.02 15.906 9.242 1 98.81 114 GLN A N 1
ATOM 927 C CA . GLN A 1 114 ? -4.055 15.828 8.148 1 98.81 114 GLN A CA 1
ATOM 928 C C . GLN A 1 114 ? -4.484 16.703 6.973 1 98.81 114 GLN A C 1
ATOM 930 O O . GLN A 1 114 ? -5.602 16.578 6.465 1 98.81 114 GLN A O 1
ATOM 935 N N . SER A 1 115 ? -3.553 17.562 6.57 1 98.81 115 SER A N 1
ATOM 936 C CA . SER A 1 115 ? -3.822 18.406 5.414 1 98.81 115 SER A CA 1
ATOM 937 C C . SER A 1 115 ? -2.861 18.109 4.27 1 98.81 115 SER A C 1
ATOM 939 O O . SER A 1 115 ? -1.728 17.688 4.5 1 98.81 115 SER A O 1
ATOM 941 N N . TYR A 1 116 ? -3.383 18.422 3.092 1 98.75 116 TYR A N 1
ATOM 942 C CA . TYR A 1 116 ? -2.619 18.141 1.881 1 98.75 116 TYR A CA 1
ATOM 943 C C . TYR A 1 116 ? -2.709 19.297 0.896 1 98.75 116 TYR A C 1
ATOM 945 O O . TYR A 1 116 ? -3.732 19.984 0.824 1 98.75 116 TYR A O 1
ATOM 953 N N . ASN A 1 117 ? -1.663 19.5 0.225 1 98.88 117 ASN A N 1
ATOM 954 C CA . ASN A 1 117 ? -1.648 20.375 -0.953 1 98.88 117 ASN A CA 1
ATOM 955 C C . ASN A 1 117 ? -0.869 19.734 -2.102 1 98.88 117 ASN A C 1
ATOM 957 O O . ASN A 1 117 ? 0.251 19.25 -1.908 1 98.88 117 ASN A O 1
ATOM 961 N N . TYR A 1 118 ? -1.493 19.719 -3.244 1 98.75 118 TYR A N 1
ATOM 962 C CA . TYR A 1 118 ? -0.863 19.25 -4.473 1 98.75 118 TYR A CA 1
ATOM 963 C C . TYR A 1 118 ? -1.336 20.062 -5.676 1 98.75 118 TYR A C 1
ATOM 965 O O . TYR A 1 118 ? -2.523 20.047 -6.008 1 98.75 118 TYR A O 1
ATOM 973 N N . GLU A 1 119 ? -0.424 20.734 -6.312 1 98.44 119 GLU A N 1
ATOM 974 C CA . GLU A 1 119 ? -0.69 21.516 -7.508 1 98.44 119 GLU A CA 1
ATOM 975 C C . GLU A 1 119 ? -1.905 22.422 -7.316 1 98.44 119 GLU A C 1
ATOM 977 O O . GLU A 1 119 ? -2.791 22.469 -8.172 1 98.44 119 GLU A O 1
ATOM 982 N N . GLY A 1 120 ? -2.041 23.016 -6.207 1 98.5 120 GLY A N 1
ATOM 983 C CA . GLY A 1 120 ? -3.025 24.047 -5.953 1 98.5 120 GLY A CA 1
ATOM 984 C C . GLY A 1 120 ? -4.309 23.516 -5.34 1 98.5 120 GLY A C 1
ATOM 985 O O . GLY A 1 120 ? -5.207 24.297 -5.004 1 98.5 120 GLY A O 1
ATOM 986 N N . VAL A 1 121 ? -4.445 22.266 -5.195 1 98.88 121 VAL A N 1
ATOM 987 C CA . VAL A 1 121 ? -5.648 21.703 -4.598 1 98.88 121 VAL A CA 1
ATOM 988 C C . VAL A 1 121 ? -5.375 21.312 -3.143 1 98.88 121 VAL A C 1
ATOM 990 O O . VAL A 1 121 ? -4.43 20.578 -2.855 1 98.88 121 VAL A O 1
ATOM 993 N N . ASP A 1 122 ? -6.176 21.812 -2.264 1 98.88 122 ASP A N 1
ATOM 994 C CA . ASP A 1 122 ? -6.066 21.531 -0.835 1 98.88 122 ASP A CA 1
ATOM 995 C C . ASP A 1 122 ? -7.102 20.5 -0.403 1 98.88 122 ASP A C 1
ATOM 997 O O . ASP A 1 122 ? -8.211 20.469 -0.933 1 98.88 122 ASP A O 1
ATOM 1001 N N . ALA A 1 123 ? -6.719 19.75 0.569 1 98.88 123 ALA A N 1
ATOM 1002 C CA . ALA A 1 123 ? -7.648 18.797 1.161 1 98.88 123 ALA A CA 1
ATOM 1003 C C . ALA A 1 123 ? -7.301 18.516 2.621 1 98.88 123 ALA A C 1
ATOM 1005 O O . ALA A 1 123 ? -6.211 18.859 3.08 1 98.88 123 ALA A O 1
ATOM 1006 N N . LYS A 1 124 ? -8.258 17.969 3.316 1 98.75 124 LYS A N 1
ATOM 1007 C CA . LYS A 1 124 ? -8.055 17.594 4.715 1 98.75 124 LYS A CA 1
ATOM 1008 C C . LYS A 1 124 ? -8.781 16.297 5.047 1 98.75 124 LYS A C 1
ATOM 1010 O O . LYS A 1 124 ? -9.867 16.031 4.523 1 98.75 124 LYS A O 1
ATOM 1015 N N . ARG A 1 125 ? -8.172 15.555 5.832 1 98.81 125 ARG A N 1
ATOM 1016 C CA . ARG A 1 125 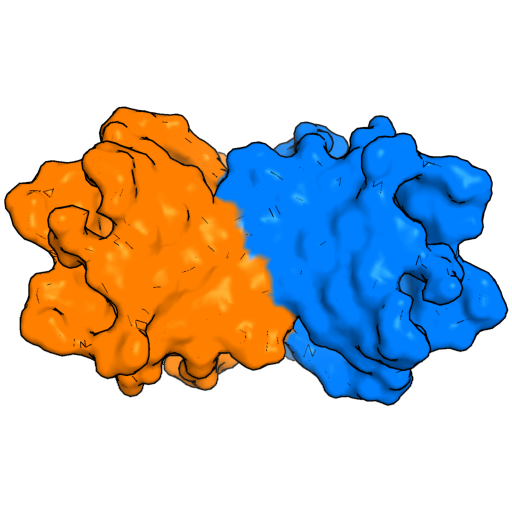? -8.797 14.422 6.512 1 98.81 125 ARG A CA 1
ATOM 1017 C C . ARG A 1 125 ? -8.719 14.586 8.023 1 98.81 125 ARG A C 1
ATOM 1019 O O . ARG A 1 125 ? -7.664 14.914 8.57 1 98.81 125 ARG A O 1
ATOM 1026 N N . VAL A 1 126 ? -9.867 14.336 8.664 1 98.88 126 VAL A N 1
ATOM 1027 C CA . VAL A 1 126 ? -9.938 14.492 10.109 1 98.88 126 VAL A CA 1
ATOM 1028 C C . VAL A 1 126 ? -10.219 13.133 10.758 1 98.88 126 VAL A C 1
ATOM 1030 O O . VAL A 1 126 ? -11.164 12.445 10.375 1 98.88 126 VAL A O 1
ATOM 1033 N N . PHE A 1 127 ? -9.398 12.852 11.68 1 98.88 127 PHE A N 1
ATOM 1034 C CA . PHE A 1 127 ? -9.516 11.594 12.422 1 98.88 127 PHE A CA 1
ATOM 1035 C C . PHE A 1 127 ? -9.844 11.852 13.883 1 98.88 127 PHE A C 1
ATOM 1037 O O . PHE A 1 127 ? -9.375 12.828 14.469 1 98.88 127 PHE A O 1
ATOM 1044 N N . LYS A 1 128 ? -10.57 10.969 14.461 1 98.81 128 LYS A N 1
ATOM 1045 C CA . LYS A 1 128 ? -10.984 11.102 15.852 1 98.81 128 LYS A CA 1
ATOM 1046 C C . LYS A 1 128 ? -10.312 10.055 16.734 1 98.81 128 LYS A C 1
ATOM 1048 O O . LYS A 1 128 ? -10.227 8.883 16.359 1 98.81 128 LYS A O 1
ATOM 1053 N N . ARG A 1 129 ? -9.875 10.508 17.891 1 98.06 129 ARG A N 1
ATOM 1054 C CA . ARG A 1 129 ? -9.18 9.633 18.828 1 98.06 129 ARG A CA 1
ATOM 1055 C C . ARG A 1 129 ? -10.094 8.516 19.312 1 98.06 129 ARG A C 1
ATOM 1057 O O . ARG A 1 129 ? -11.266 8.75 19.609 1 98.06 129 ARG A O 1
ATOM 1064 N N . GLY A 1 130 ? -9.508 7.273 19.328 1 86.94 130 GLY A N 1
ATOM 1065 C CA . GLY A 1 130 ? -10.273 6.137 19.812 1 86.94 130 GLY A CA 1
ATOM 1066 C C . GLY A 1 130 ? -9.398 4.973 20.25 1 86.94 130 GLY A C 1
ATOM 1067 O O . GLY A 1 130 ? -8.195 4.953 19.969 1 86.94 130 GLY A O 1
ATOM 1068 N N . MET B 1 1 ? 0.403 -27.312 6.781 1 70.88 1 MET B N 1
ATOM 1069 C CA . MET B 1 1 ? 0.055 -26.031 6.172 1 70.88 1 MET B CA 1
ATOM 1070 C C . MET B 1 1 ? 1.037 -25.672 5.062 1 70.88 1 MET B C 1
ATOM 1072 O O . MET B 1 1 ? 2.229 -25.484 5.316 1 70.88 1 MET B O 1
ATOM 1076 N N . ILE B 1 2 ? 0.629 -25.625 3.734 1 86.06 2 ILE B N 1
ATOM 1077 C CA . ILE B 1 2 ? 1.535 -25.766 2.6 1 86.06 2 ILE B CA 1
ATOM 1078 C C . ILE B 1 2 ? 2.219 -24.422 2.326 1 86.06 2 ILE B C 1
ATOM 1080 O O . ILE B 1 2 ? 3.314 -24.375 1.762 1 86.06 2 ILE B O 1
ATOM 1084 N N . PHE B 1 3 ? 1.75 -23.359 2.777 1 96.31 3 PHE B N 1
ATOM 1085 C CA . PHE B 1 3 ? 2.324 -22.078 2.383 1 96.31 3 PHE B CA 1
ATOM 1086 C C . PHE B 1 3 ? 2.941 -21.359 3.582 1 96.31 3 PHE B C 1
ATOM 1088 O O . PHE B 1 3 ? 3.434 -20.25 3.461 1 96.31 3 PHE B O 1
ATOM 1095 N N . ASN B 1 4 ? 3.125 -21.906 4.648 1 97 4 ASN B N 1
ATOM 1096 C CA . ASN B 1 4 ? 3.73 -21.266 5.812 1 97 4 ASN B CA 1
ATOM 1097 C C . ASN B 1 4 ? 5.23 -21.062 5.621 1 97 4 ASN B C 1
ATOM 1099 O O . ASN B 1 4 ? 5.949 -22 5.262 1 97 4 ASN B O 1
ATOM 1103 N N . GLY B 1 5 ? 5.703 -19.859 5.863 1 97.81 5 GLY B N 1
ATOM 1104 C CA . GLY B 1 5 ? 7.133 -19.641 5.75 1 97.81 5 GLY B CA 1
ATOM 1105 C C . GLY B 1 5 ? 7.492 -18.188 5.469 1 97.81 5 GLY B C 1
ATOM 1106 O O . GLY B 1 5 ? 6.633 -17.312 5.539 1 97.81 5 GLY B O 1
ATOM 1107 N N . SER B 1 6 ? 8.75 -17.938 5.344 1 98.69 6 SER B N 1
ATOM 1108 C CA . SER B 1 6 ? 9.336 -16.641 5.035 1 98.69 6 SER B CA 1
ATOM 1109 C C . SER B 1 6 ? 10.312 -16.734 3.867 1 98.69 6 SER B C 1
ATOM 1111 O O . SER B 1 6 ? 11.117 -17.672 3.801 1 98.69 6 SER B O 1
ATOM 1113 N N . TRP B 1 7 ? 10.18 -15.852 2.93 1 98.81 7 TRP B N 1
ATOM 1114 C CA . TRP B 1 7 ? 11.023 -15.852 1.737 1 98.81 7 TRP B CA 1
ATOM 1115 C C . TRP B 1 7 ? 11.477 -14.43 1.392 1 98.81 7 TRP B C 1
ATOM 1117 O O . TRP B 1 7 ? 10.789 -13.461 1.715 1 98.81 7 TRP B O 1
ATOM 1127 N N . LYS B 1 8 ? 12.625 -14.328 0.733 1 98.69 8 LYS B N 1
ATOM 1128 C CA . LYS B 1 8 ? 13.156 -13.062 0.228 1 98.69 8 LYS B CA 1
ATOM 1129 C C . LYS B 1 8 ? 13.312 -13.102 -1.29 1 98.69 8 LYS B C 1
ATOM 1131 O O . LYS B 1 8 ? 13.719 -14.117 -1.853 1 98.69 8 LYS B O 1
ATOM 1136 N N . ILE B 1 9 ? 13.055 -12 -1.859 1 98.81 9 ILE B N 1
ATOM 1137 C CA . ILE B 1 9 ? 13.125 -11.906 -3.312 1 98.81 9 ILE B CA 1
ATOM 1138 C C . ILE B 1 9 ? 14.531 -12.297 -3.783 1 98.81 9 ILE B C 1
ATOM 1140 O O . ILE B 1 9 ? 15.523 -11.883 -3.184 1 98.81 9 ILE B O 1
ATOM 1144 N N . GLU B 1 10 ? 14.453 -13.039 -4.855 1 98.56 10 GLU B N 1
ATOM 1145 C CA . GLU B 1 10 ? 15.719 -13.484 -5.426 1 98.56 10 GLU B CA 1
ATOM 1146 C C . GLU B 1 10 ? 15.852 -13.047 -6.883 1 98.56 10 GLU B C 1
ATOM 1148 O O . GLU B 1 10 ? 16.906 -12.578 -7.301 1 98.56 10 GLU B O 1
ATOM 1153 N N . ARG B 1 11 ? 14.836 -13.203 -7.664 1 98.19 11 ARG B N 1
ATOM 1154 C CA . ARG B 1 11 ? 14.906 -12.82 -9.07 1 98.19 11 ARG B CA 1
ATOM 1155 C C . ARG B 1 11 ? 13.508 -12.609 -9.648 1 98.19 11 ARG B C 1
ATOM 1157 O O . ARG B 1 11 ? 12.523 -13.109 -9.109 1 98.19 11 ARG B O 1
ATOM 1164 N N . ASN B 1 12 ? 13.484 -11.898 -10.742 1 98.38 12 ASN B N 1
ATOM 1165 C CA . ASN B 1 12 ? 12.273 -11.641 -11.516 1 98.38 12 ASN B CA 1
ATOM 1166 C C . ASN B 1 12 ? 12.43 -12.094 -12.961 1 98.38 12 ASN B C 1
ATOM 1168 O O . ASN B 1 12 ? 13.539 -12.125 -13.492 1 98.38 12 ASN B O 1
ATOM 1172 N N . GLU B 1 13 ? 11.359 -12.469 -13.531 1 98.5 13 GLU B N 1
ATOM 1173 C CA . GLU B 1 13 ? 11.266 -12.719 -14.969 1 98.5 13 GLU B CA 1
ATOM 1174 C C . GLU B 1 13 ? 10.18 -11.859 -15.609 1 98.5 13 GLU B C 1
ATOM 1176 O O . GLU B 1 13 ? 8.992 -12.008 -15.289 1 98.5 13 GLU B O 1
ATOM 1181 N N . ASN B 1 14 ? 10.531 -10.922 -16.516 1 98.44 14 ASN B N 1
ATOM 1182 C CA . ASN B 1 14 ? 9.617 -10.117 -17.312 1 98.44 14 ASN B CA 1
ATOM 1183 C C . ASN B 1 14 ? 8.719 -9.25 -16.438 1 98.44 14 ASN B C 1
ATOM 1185 O O . ASN B 1 14 ? 7.605 -8.898 -16.828 1 98.44 14 ASN B O 1
ATOM 1189 N N . TYR B 1 15 ? 9.227 -8.883 -15.25 1 98.38 15 TYR B N 1
ATOM 1190 C CA . TYR B 1 15 ? 8.391 -8.227 -14.25 1 98.38 15 TYR B CA 1
ATOM 1191 C C . TYR B 1 15 ? 8.156 -6.766 -14.609 1 98.38 15 TYR B C 1
ATOM 1193 O O . TYR B 1 15 ? 7.051 -6.246 -14.438 1 98.38 15 TYR B O 1
ATOM 1201 N N . GLU B 1 16 ? 9.18 -6.066 -15.109 1 97.44 16 GLU B N 1
ATOM 1202 C CA . GLU B 1 16 ? 9.008 -4.672 -15.508 1 97.44 16 GLU B CA 1
ATOM 1203 C C . GLU B 1 16 ? 7.996 -4.539 -16.641 1 97.44 16 GLU B C 1
ATOM 1205 O O . GLU B 1 16 ? 7.18 -3.615 -16.641 1 97.44 16 GLU B O 1
ATOM 1210 N N . LYS B 1 17 ? 8.016 -5.414 -17.594 1 98.06 17 LYS B N 1
ATOM 1211 C CA . LYS B 1 17 ? 7.066 -5.383 -18.703 1 98.06 17 LYS B CA 1
ATOM 1212 C C . LYS B 1 17 ? 5.641 -5.613 -18.203 1 98.06 17 LYS B C 1
ATOM 1214 O O . LYS B 1 17 ? 4.699 -4.98 -18.703 1 98.06 17 LYS B O 1
ATOM 1219 N N . PHE B 1 18 ? 5.547 -6.539 -17.312 1 98.38 18 PHE B N 1
ATOM 1220 C CA . PHE B 1 18 ? 4.258 -6.805 -16.688 1 98.38 18 PHE B CA 1
ATOM 1221 C C . PHE B 1 18 ? 3.725 -5.559 -15.992 1 98.38 18 PHE B C 1
ATOM 1223 O O . PHE B 1 18 ? 2.564 -5.184 -16.172 1 98.38 18 PHE B O 1
ATOM 1230 N N . MET B 1 19 ? 4.57 -4.824 -15.242 1 96.44 19 MET B N 1
ATOM 1231 C CA . MET B 1 19 ? 4.176 -3.602 -14.547 1 96.44 19 MET B CA 1
ATOM 1232 C C . MET B 1 19 ? 3.807 -2.504 -15.539 1 96.44 19 MET B C 1
ATOM 1234 O O . MET B 1 19 ? 2.855 -1.754 -15.32 1 96.44 19 MET B O 1
ATOM 1238 N N . GLU B 1 20 ? 4.57 -2.496 -16.625 1 97.12 20 GLU B N 1
ATOM 1239 C CA . GLU B 1 20 ? 4.246 -1.54 -17.688 1 97.12 20 GLU B CA 1
ATOM 1240 C C . GLU B 1 20 ? 2.854 -1.798 -18.25 1 97.12 20 GLU B C 1
ATOM 1242 O O . GLU B 1 20 ? 2.07 -0.864 -18.438 1 97.12 20 GLU B O 1
ATOM 1247 N N . GLN B 1 21 ? 2.584 -3.074 -18.547 1 97.81 21 GLN B N 1
ATOM 1248 C CA . GLN B 1 21 ? 1.281 -3.457 -19.078 1 97.81 21 GLN B CA 1
ATOM 1249 C C . GLN B 1 21 ? 0.16 -3.092 -18.109 1 97.81 21 GLN B C 1
ATOM 1251 O O . GLN B 1 21 ? -0.946 -2.75 -18.531 1 97.81 21 GLN B O 1
ATOM 1256 N N . MET B 1 22 ? 0.451 -3.104 -16.812 1 95.5 22 MET B N 1
ATOM 1257 C CA . MET B 1 22 ? -0.515 -2.773 -15.766 1 95.5 22 MET B CA 1
ATOM 1258 C C . MET B 1 22 ? -0.697 -1.265 -15.648 1 95.5 22 MET B C 1
ATOM 1260 O O . MET B 1 22 ? -1.583 -0.796 -14.938 1 95.5 22 MET B O 1
ATOM 1264 N N . GLY B 1 23 ? 0.173 -0.504 -16.203 1 93.25 23 GLY B N 1
ATOM 1265 C CA . GLY B 1 23 ? 0.041 0.944 -16.203 1 93.25 23 GLY B CA 1
ATOM 1266 C C . GLY B 1 23 ? 0.912 1.617 -15.156 1 93.25 23 GLY B C 1
ATOM 1267 O O . GLY B 1 23 ? 0.67 2.77 -14.781 1 93.25 23 GLY B O 1
ATOM 1268 N N . ILE B 1 24 ? 1.909 0.935 -14.703 1 93.25 24 ILE B N 1
ATOM 1269 C CA . ILE B 1 24 ? 2.801 1.484 -13.688 1 93.25 24 ILE B CA 1
ATOM 1270 C C . ILE B 1 24 ? 3.92 2.277 -14.359 1 93.25 24 ILE B C 1
ATOM 1272 O O . ILE B 1 24 ? 4.488 1.837 -15.359 1 93.25 24 ILE B O 1
ATOM 1276 N N . ASN B 1 25 ? 4.145 3.455 -13.93 1 91.75 25 ASN B N 1
ATOM 1277 C CA . ASN B 1 25 ? 5.141 4.32 -14.547 1 91.75 25 ASN B CA 1
ATOM 1278 C C . ASN B 1 25 ? 6.551 3.77 -14.359 1 91.75 25 ASN B C 1
ATOM 1280 O O . ASN B 1 25 ? 6.766 2.854 -13.57 1 91.75 25 ASN B O 1
ATOM 1284 N N . MET B 1 26 ? 7.5 4.336 -15.047 1 93.31 26 MET B N 1
ATOM 1285 C CA . MET B 1 26 ? 8.844 3.781 -15.18 1 93.31 26 MET B CA 1
ATOM 1286 C C . MET B 1 26 ? 9.594 3.842 -13.852 1 93.31 26 MET B C 1
ATOM 1288 O O . MET B 1 26 ? 10.312 2.906 -13.5 1 93.31 26 MET B O 1
ATOM 1292 N N . VAL B 1 27 ? 9.477 4.906 -13.117 1 91.88 27 VAL B N 1
ATOM 1293 C CA . VAL B 1 27 ? 10.227 5.082 -11.875 1 91.88 27 VAL B CA 1
ATOM 1294 C C . VAL B 1 27 ? 9.836 3.988 -10.883 1 91.88 27 VAL B C 1
ATOM 1296 O O . VAL B 1 27 ? 10.695 3.297 -10.336 1 91.88 27 VAL B O 1
ATOM 1299 N N . LYS B 1 28 ? 8.562 3.787 -10.695 1 92.88 28 LYS B N 1
ATOM 1300 C CA . LYS B 1 28 ? 8.07 2.762 -9.781 1 92.88 28 LYS B CA 1
ATOM 1301 C C . LYS B 1 28 ? 8.422 1.364 -10.281 1 92.88 28 LYS B C 1
ATOM 1303 O O . LYS B 1 28 ? 8.75 0.477 -9.492 1 92.88 28 LYS B O 1
ATOM 1308 N N . ARG B 1 29 ? 8.414 1.171 -11.625 1 94.69 29 ARG B N 1
ATOM 1309 C CA . ARG B 1 29 ? 8.75 -0.134 -12.188 1 94.69 29 ARG B CA 1
ATOM 1310 C C . ARG B 1 29 ? 10.188 -0.516 -11.859 1 94.69 29 ARG B C 1
ATOM 1312 O O . ARG B 1 29 ? 10.469 -1.66 -11.492 1 94.69 29 ARG B O 1
ATOM 1319 N N . LYS B 1 30 ? 11.039 0.417 -12.008 1 93.81 30 LYS B N 1
ATOM 1320 C CA . LYS B 1 30 ? 12.453 0.154 -11.75 1 93.81 30 LYS B CA 1
ATOM 1321 C C . LYS B 1 30 ? 12.688 -0.163 -10.273 1 93.81 30 LYS B C 1
ATOM 1323 O O . LYS B 1 30 ? 13.453 -1.076 -9.945 1 93.81 30 LYS B O 1
ATOM 1328 N N . LEU B 1 31 ? 12.055 0.53 -9.422 1 91.56 31 LEU B N 1
ATOM 1329 C CA . LEU B 1 31 ? 12.203 0.284 -7.988 1 91.56 31 LEU B CA 1
ATOM 1330 C C . LEU B 1 31 ? 11.633 -1.076 -7.609 1 91.56 31 LEU B C 1
ATOM 1332 O O . LEU B 1 31 ? 12.25 -1.823 -6.844 1 91.56 31 LEU B O 1
ATOM 1336 N N . ALA B 1 32 ? 10.492 -1.33 -8.133 1 92.06 32 ALA B N 1
ATOM 133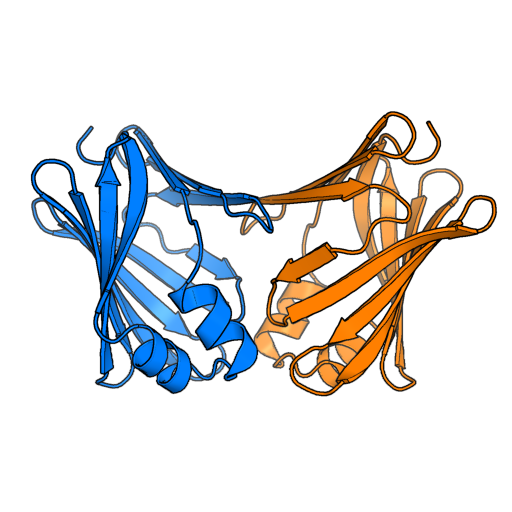7 C CA . ALA B 1 32 ? 9.828 -2.59 -7.812 1 92.06 32 ALA B CA 1
ATOM 1338 C C . ALA B 1 32 ? 10.633 -3.781 -8.32 1 92.06 32 ALA B C 1
ATOM 1340 O O . ALA B 1 32 ? 10.703 -4.82 -7.66 1 92.06 32 ALA B O 1
ATOM 1341 N N . ALA B 1 33 ? 11.227 -3.613 -9.508 1 93.38 33 ALA B N 1
ATOM 1342 C CA . ALA B 1 33 ? 11.984 -4.703 -10.125 1 93.38 33 ALA B CA 1
ATOM 1343 C C . ALA B 1 33 ? 13.258 -4.992 -9.336 1 93.38 33 ALA B C 1
ATOM 1345 O O . ALA B 1 33 ? 13.867 -6.055 -9.5 1 93.38 33 ALA B O 1
ATOM 1346 N N . HIS B 1 34 ? 13.672 -4.043 -8.516 1 94.62 34 HIS B N 1
ATOM 1347 C CA . HIS B 1 34 ? 14.891 -4.219 -7.742 1 94.62 34 HIS B CA 1
ATOM 1348 C C . HIS B 1 34 ? 14.633 -4.043 -6.25 1 94.62 34 HIS B C 1
ATOM 1350 O O . HIS B 1 34 ? 15.461 -3.477 -5.531 1 94.62 34 HIS B O 1
ATOM 1356 N N . ASP B 1 35 ? 13.469 -4.445 -5.902 1 93.94 35 ASP B N 1
ATOM 1357 C CA . ASP B 1 35 ? 13.102 -4.305 -4.496 1 93.94 35 ASP B CA 1
ATOM 1358 C C . ASP B 1 35 ? 13.828 -5.34 -3.637 1 93.94 35 ASP B C 1
ATOM 1360 O O . ASP B 1 35 ? 14.633 -6.117 -4.141 1 93.94 35 ASP B O 1
ATOM 1364 N N . ASN B 1 36 ? 13.758 -5.195 -2.275 1 96.94 36 ASN B N 1
ATOM 1365 C CA . ASN B 1 36 ? 14.273 -6.168 -1.314 1 96.94 36 ASN B CA 1
ATOM 1366 C C . ASN B 1 36 ? 13.141 -6.828 -0.529 1 96.94 36 ASN B C 1
ATOM 1368 O O . ASN B 1 36 ? 13.234 -6.984 0.689 1 96.94 36 ASN B O 1
ATOM 1372 N N . LEU B 1 37 ? 12.148 -7.227 -1.197 1 97.69 37 LEU B N 1
ATOM 1373 C CA . LEU B 1 37 ? 10.883 -7.668 -0.619 1 97.69 37 LEU B CA 1
ATOM 1374 C C . LEU B 1 37 ? 11.062 -8.969 0.155 1 97.69 37 LEU B C 1
ATOM 1376 O O . LEU B 1 37 ? 11.672 -9.914 -0.346 1 97.69 37 LEU B O 1
ATOM 1380 N N . LYS B 1 38 ? 10.586 -8.945 1.37 1 98.56 38 LYS B N 1
ATOM 1381 C CA . LYS B 1 38 ? 10.406 -10.141 2.189 1 98.56 38 LYS B CA 1
ATOM 1382 C C . LYS B 1 38 ? 8.93 -10.477 2.369 1 98.56 38 LYS B C 1
ATOM 1384 O O . LYS B 1 38 ? 8.117 -9.594 2.66 1 98.56 38 LYS B O 1
ATOM 1389 N N . ILE B 1 39 ? 8.625 -11.773 2.17 1 98.69 39 ILE B N 1
ATOM 1390 C CA . ILE B 1 39 ? 7.246 -12.227 2.311 1 98.69 39 ILE B CA 1
ATOM 1391 C C . ILE B 1 39 ? 7.156 -13.258 3.428 1 98.69 39 ILE B C 1
ATOM 1393 O O . ILE B 1 39 ? 7.961 -14.188 3.488 1 98.69 39 ILE B O 1
ATOM 1397 N N . ILE B 1 40 ? 6.242 -13.086 4.312 1 98.81 40 ILE B N 1
ATOM 1398 C CA . ILE B 1 40 ? 5.883 -14.07 5.328 1 98.81 40 ILE B CA 1
ATOM 1399 C C . ILE B 1 40 ? 4.43 -14.492 5.145 1 98.81 40 ILE B C 1
ATOM 1401 O O . ILE B 1 40 ? 3.531 -13.648 5.062 1 98.81 40 ILE B O 1
ATOM 1405 N N . ILE B 1 41 ? 4.223 -15.766 5.02 1 98.56 41 ILE B N 1
ATOM 1406 C CA . ILE B 1 41 ? 2.875 -16.312 4.891 1 98.56 41 ILE B CA 1
ATOM 1407 C C . ILE B 1 41 ? 2.568 -17.219 6.074 1 98.56 41 ILE B C 1
ATOM 1409 O O . ILE B 1 41 ? 3.361 -18.094 6.41 1 98.56 41 ILE B O 1
ATOM 1413 N N . GLU B 1 42 ? 1.476 -16.938 6.691 1 98.31 42 GLU B N 1
ATOM 1414 C CA . GLU B 1 42 ? 0.896 -17.797 7.719 1 98.31 42 GLU B CA 1
ATOM 1415 C C . GLU B 1 42 ? -0.457 -18.359 7.277 1 98.31 42 GLU B C 1
ATOM 1417 O O . GLU B 1 42 ? -1.365 -17.594 6.941 1 98.31 42 GLU B O 1
ATOM 1422 N N . GLN B 1 43 ? -0.526 -19.641 7.297 1 97.81 43 GLN B N 1
ATOM 1423 C CA . GLN B 1 43 ? -1.749 -20.312 6.875 1 97.81 43 GLN B CA 1
ATOM 1424 C C . GLN B 1 43 ? -2.375 -21.094 8.031 1 97.81 43 GLN B C 1
ATOM 1426 O O . GLN B 1 43 ? -1.696 -21.875 8.703 1 97.81 43 GLN B O 1
ATOM 1431 N N . THR B 1 44 ? -3.59 -20.875 8.281 1 97.31 44 THR B N 1
ATOM 1432 C CA . THR B 1 44 ? -4.41 -21.672 9.188 1 97.31 44 THR B CA 1
ATOM 1433 C C . THR B 1 44 ? -5.676 -22.156 8.484 1 97.31 44 THR B C 1
ATOM 1435 O O . THR B 1 44 ? -6.672 -21.438 8.414 1 97.31 44 THR B O 1
ATOM 1438 N N . GLY B 1 45 ? -5.59 -23.438 8.047 1 95.69 45 GLY B N 1
ATOM 1439 C CA . GLY B 1 45 ? -6.672 -23.891 7.191 1 95.69 45 GLY B CA 1
ATOM 1440 C C . GLY B 1 45 ? -6.824 -23.078 5.93 1 95.69 45 GLY B C 1
ATOM 1441 O O . GLY B 1 45 ? -5.879 -22.922 5.156 1 95.69 45 GLY B O 1
ATOM 1442 N N . ASP B 1 46 ? -8.016 -22.516 5.809 1 97.25 46 ASP B N 1
ATOM 1443 C CA . ASP B 1 46 ? -8.312 -21.734 4.609 1 97.25 46 ASP B CA 1
ATOM 1444 C C . ASP B 1 46 ? -7.973 -20.25 4.816 1 97.25 46 ASP B C 1
ATOM 1446 O O . ASP B 1 46 ? -8.102 -19.453 3.893 1 97.25 46 ASP B O 1
ATOM 1450 N N . LYS B 1 47 ? -7.48 -19.891 5.93 1 98 47 LYS B N 1
ATOM 1451 C CA . LYS B 1 47 ? -7.191 -18.5 6.242 1 98 47 LYS B CA 1
ATOM 1452 C C . LYS B 1 47 ? -5.707 -18.188 6.062 1 98 47 LYS B C 1
ATOM 1454 O O . LYS B 1 47 ? -4.852 -18.984 6.457 1 98 47 LYS B O 1
ATOM 1459 N N . PHE B 1 48 ? -5.48 -17.078 5.465 1 98.12 48 PHE B N 1
ATOM 1460 C CA . PHE B 1 48 ? -4.109 -16.672 5.199 1 98.12 48 PHE B CA 1
ATOM 1461 C C . PHE B 1 48 ? -3.836 -15.281 5.766 1 98.12 48 PHE B C 1
ATOM 1463 O O . PHE B 1 48 ? -4.676 -14.391 5.66 1 98.12 48 PHE B O 1
ATOM 1470 N N . HIS B 1 49 ? -2.684 -15.141 6.352 1 98.25 49 HIS B N 1
ATOM 1471 C CA . HIS B 1 49 ? -2.07 -13.867 6.699 1 98.25 49 HIS B CA 1
ATOM 1472 C C . HIS B 1 49 ? -0.749 -13.672 5.965 1 98.25 49 HIS B C 1
ATOM 1474 O O . HIS B 1 49 ? 0.191 -14.445 6.152 1 98.25 49 HIS B O 1
ATOM 1480 N N . VAL B 1 50 ? -0.709 -12.672 5.121 1 98.19 50 VAL B N 1
ATOM 1481 C CA . VAL B 1 50 ? 0.48 -12.406 4.316 1 98.19 50 VAL B CA 1
ATOM 1482 C C . VAL B 1 50 ? 1.092 -11.062 4.727 1 98.19 50 VAL B C 1
ATOM 1484 O O . VAL B 1 50 ? 0.401 -10.047 4.766 1 98.19 50 VAL B O 1
ATOM 1487 N N . LYS B 1 51 ? 2.324 -11.109 5 1 98.38 51 LYS B N 1
ATOM 1488 C CA . LYS B 1 51 ? 3.09 -9.914 5.355 1 98.38 51 LYS B CA 1
ATOM 1489 C C . LYS B 1 51 ? 4.203 -9.656 4.348 1 98.38 51 LYS B C 1
ATOM 1491 O O . LYS B 1 51 ? 5.012 -10.539 4.062 1 98.38 51 LYS B O 1
ATOM 1496 N N . GLU B 1 52 ? 4.238 -8.492 3.77 1 96.94 52 GLU B N 1
ATOM 1497 C CA . GLU B 1 52 ? 5.254 -8.039 2.822 1 96.94 52 GLU B CA 1
ATOM 1498 C C . GLU B 1 52 ? 6.051 -6.867 3.383 1 96.94 52 GLU B C 1
ATOM 1500 O O . GLU B 1 52 ? 5.477 -5.828 3.725 1 96.94 52 GLU B O 1
ATOM 1505 N N . THR B 1 53 ? 7.34 -7.008 3.463 1 97.31 53 THR B N 1
ATOM 1506 C CA . THR B 1 53 ? 8.188 -5.953 4.012 1 97.31 53 THR B CA 1
ATOM 1507 C C . THR B 1 53 ? 9.305 -5.594 3.039 1 97.31 53 THR B C 1
ATOM 1509 O O . THR B 1 53 ? 9.938 -6.477 2.461 1 97.31 53 THR B O 1
ATOM 1512 N N . SER B 1 54 ? 9.508 -4.367 2.764 1 94.62 54 SER B N 1
ATOM 1513 C CA . SER B 1 54 ? 10.641 -3.83 2.02 1 94.62 54 SER B CA 1
ATOM 1514 C C . SER B 1 54 ? 11.32 -2.701 2.787 1 94.62 54 SER B C 1
ATOM 1516 O O . SER B 1 54 ? 11.016 -2.473 3.961 1 94.62 54 SER B O 1
ATOM 1518 N N . ASN B 1 55 ? 12.289 -2.014 2.115 1 90.62 55 ASN B N 1
ATOM 1519 C CA . ASN B 1 55 ? 12.945 -0.866 2.732 1 90.62 55 ASN B CA 1
ATOM 1520 C C . ASN B 1 55 ? 11.977 0.299 2.924 1 90.62 55 ASN B C 1
ATOM 1522 O O . ASN B 1 55 ? 12.25 1.215 3.701 1 90.62 55 ASN B O 1
ATOM 1526 N N . PHE B 1 56 ? 10.773 0.182 2.312 1 90.5 56 PHE B N 1
ATOM 1527 C CA . PHE B 1 56 ? 9.922 1.365 2.25 1 90.5 56 PHE B CA 1
ATOM 1528 C C . PHE B 1 56 ? 8.75 1.24 3.213 1 90.5 56 PHE B C 1
ATOM 1530 O O . PHE B 1 56 ? 8.281 2.24 3.764 1 90.5 56 PHE B O 1
ATOM 1537 N N . ARG B 1 57 ? 8.297 -0.03 3.311 1 93.12 57 ARG B N 1
ATOM 1538 C CA . ARG B 1 57 ? 7.098 -0.193 4.125 1 93.12 57 ARG B CA 1
ATOM 1539 C C . ARG B 1 57 ? 6.84 -1.665 4.43 1 93.12 57 ARG B C 1
ATOM 1541 O O . ARG B 1 57 ? 7.48 -2.545 3.857 1 93.12 57 ARG B O 1
ATOM 1548 N N . THR B 1 58 ? 5.918 -1.841 5.305 1 96.38 58 THR B N 1
ATOM 1549 C CA . THR B 1 58 ? 5.324 -3.148 5.562 1 96.38 58 THR B CA 1
ATOM 1550 C C . THR B 1 58 ? 3.848 -3.156 5.184 1 96.38 58 THR B C 1
ATOM 1552 O O . THR B 1 58 ? 3.123 -2.199 5.469 1 96.38 58 THR B O 1
ATOM 1555 N N . LEU B 1 59 ? 3.461 -4.195 4.465 1 96.06 59 LEU B N 1
ATOM 1556 C CA . LEU B 1 59 ? 2.07 -4.391 4.066 1 96.06 59 LEU B CA 1
ATOM 1557 C C . LEU B 1 59 ? 1.559 -5.75 4.539 1 96.06 59 LEU B C 1
ATOM 1559 O O . LEU B 1 59 ? 2.256 -6.758 4.414 1 96.06 59 LEU B O 1
ATOM 1563 N N . GLU B 1 60 ? 0.333 -5.766 5.105 1 97.19 60 GLU B N 1
ATOM 1564 C CA . GLU B 1 60 ? -0.283 -7.02 5.523 1 97.19 60 GLU B CA 1
ATOM 1565 C C . GLU B 1 60 ? -1.687 -7.164 4.941 1 97.19 60 GLU B C 1
ATOM 1567 O O . GLU B 1 60 ? -2.441 -6.195 4.879 1 97.19 60 GLU B O 1
ATOM 1572 N N . ILE B 1 61 ? -1.973 -8.359 4.582 1 96.94 61 ILE B N 1
ATOM 1573 C CA . ILE B 1 61 ? -3.291 -8.664 4.035 1 96.94 61 ILE B CA 1
ATOM 1574 C C . ILE B 1 61 ? -3.771 -10.016 4.559 1 96.94 61 ILE B C 1
ATOM 1576 O O . ILE B 1 61 ? -2.975 -10.945 4.715 1 96.94 61 ILE B O 1
ATOM 1580 N N . ASP B 1 62 ? -5.031 -10.086 4.785 1 97.31 62 ASP B N 1
ATOM 1581 C CA . ASP B 1 62 ? -5.699 -11.328 5.156 1 97.31 62 ASP B CA 1
ATOM 1582 C C . ASP B 1 62 ? -6.723 -11.742 4.102 1 97.31 62 ASP B C 1
ATOM 1584 O O . ASP B 1 62 ? -7.441 -10.898 3.562 1 97.31 62 ASP B O 1
ATOM 1588 N N . PHE B 1 63 ? -6.715 -12.992 3.871 1 97.88 63 PHE B N 1
ATOM 1589 C CA . PHE B 1 63 ? -7.777 -13.492 3.008 1 97.88 63 PHE B CA 1
ATOM 1590 C C . PHE B 1 63 ? -8.117 -14.938 3.352 1 97.88 63 PHE B C 1
ATOM 1592 O O . PHE B 1 63 ? -7.383 -15.594 4.086 1 97.88 63 PHE B O 1
ATOM 1599 N N . THR B 1 64 ? -9.242 -15.352 2.879 1 98.25 64 THR B N 1
ATOM 1600 C CA . THR B 1 64 ? -9.727 -16.719 3.033 1 98.25 64 THR B CA 1
ATOM 1601 C C . THR B 1 64 ? -9.961 -17.375 1.673 1 98.25 64 THR B C 1
ATOM 1603 O O . THR B 1 64 ? -10.57 -16.766 0.787 1 98.25 64 THR B O 1
ATOM 1606 N N . LEU B 1 65 ? -9.453 -18.578 1.536 1 98.06 65 LEU B N 1
ATOM 1607 C CA . LEU B 1 65 ? -9.625 -19.281 0.272 1 98.06 65 LEU B CA 1
ATOM 1608 C C . LEU B 1 65 ? -11.102 -19.375 -0.112 1 98.06 65 LEU B C 1
ATOM 1610 O O . LEU B 1 65 ? -11.945 -19.672 0.732 1 98.06 65 LEU B O 1
ATOM 1614 N N . GLY B 1 66 ? -11.312 -18.969 -1.343 1 98.31 66 GLY B N 1
ATOM 1615 C CA . GLY B 1 66 ? -12.656 -19.109 -1.897 1 98.31 66 GLY B CA 1
ATOM 1616 C C . GLY B 1 66 ? -13.547 -17.922 -1.606 1 98.31 66 GLY B C 1
ATOM 1617 O O . GLY B 1 66 ? -14.672 -17.844 -2.102 1 98.31 66 GLY B O 1
ATOM 1618 N N . VAL B 1 67 ? -13.164 -17 -0.811 1 98.31 67 VAL B N 1
ATOM 1619 C CA . VAL B 1 67 ? -13.977 -15.844 -0.462 1 98.31 67 VAL B CA 1
ATOM 1620 C C . VAL B 1 67 ? -13.516 -14.633 -1.265 1 98.31 67 VAL B C 1
ATOM 1622 O O . VAL B 1 67 ? -12.336 -14.289 -1.26 1 98.31 67 VAL B O 1
ATOM 1625 N N . THR B 1 68 ? -14.461 -14.094 -1.974 1 98.06 68 THR B N 1
ATOM 1626 C CA . THR B 1 68 ? -14.172 -12.891 -2.75 1 98.06 68 THR B CA 1
ATOM 1627 C C . THR B 1 68 ? -13.875 -11.711 -1.828 1 98.06 68 THR B C 1
ATOM 1629 O O . THR B 1 68 ? -14.539 -11.531 -0.808 1 98.06 68 THR B O 1
ATOM 1632 N N . PHE B 1 69 ? -12.883 -10.961 -2.223 1 96.12 69 PHE B N 1
ATOM 1633 C CA . PHE B 1 69 ? -12.539 -9.742 -1.491 1 96.12 69 PHE B CA 1
ATOM 1634 C C . PHE B 1 69 ? -11.969 -8.688 -2.43 1 96.12 69 PHE B C 1
ATOM 1636 O O . PHE B 1 69 ? -11.75 -8.953 -3.615 1 96.12 69 PHE B O 1
ATOM 1643 N N . GLU B 1 70 ? -11.836 -7.527 -1.897 1 93.25 70 GLU B N 1
ATOM 1644 C CA . GLU B 1 70 ? -11.219 -6.422 -2.625 1 93.25 70 GLU B CA 1
ATOM 1645 C C . GLU B 1 70 ? -9.836 -6.094 -2.062 1 93.25 70 GLU B C 1
ATOM 1647 O O . GLU B 1 70 ? -9.641 -6.098 -0.846 1 93.25 70 GLU B O 1
ATOM 1652 N N . TYR B 1 71 ? -8.961 -5.961 -3.006 1 88.38 71 TYR B N 1
ATOM 1653 C CA . TYR B 1 71 ? -7.613 -5.523 -2.676 1 88.38 71 TYR B CA 1
ATOM 1654 C C . TYR B 1 71 ? -7.316 -4.16 -3.285 1 88.38 71 TYR B C 1
ATOM 1656 O O . TYR B 1 71 ? -7.473 -3.965 -4.492 1 88.38 71 TYR B O 1
ATOM 1664 N N . ILE B 1 72 ? -6.887 -3.311 -2.355 1 85.88 72 ILE B N 1
ATOM 1665 C CA . ILE B 1 72 ? -6.625 -1.963 -2.846 1 85.88 72 ILE B CA 1
ATOM 1666 C C . ILE B 1 72 ? -5.129 -1.67 -2.773 1 85.88 72 ILE B C 1
ATOM 1668 O O . ILE B 1 72 ? -4.535 -1.702 -1.694 1 85.88 72 ILE B O 1
ATOM 1672 N N . SER B 1 73 ? -4.523 -1.46 -3.895 1 83.69 73 SER B N 1
ATOM 1673 C CA . SER B 1 73 ? -3.166 -0.95 -4.059 1 83.69 73 SER B CA 1
ATOM 1674 C C . SER B 1 73 ? -3.139 0.26 -4.988 1 83.69 73 SER B C 1
ATOM 1676 O O . SER B 1 73 ? -3.85 1.241 -4.758 1 83.69 73 SER B O 1
ATOM 1678 N N . CYS B 1 74 ? -2.324 0.177 -6.047 1 84.19 74 CYS B N 1
ATOM 1679 C CA . CYS B 1 74 ? -2.379 1.258 -7.023 1 84.19 74 CYS B CA 1
ATOM 1680 C C . CYS B 1 74 ? -3.639 1.162 -7.875 1 84.19 74 CYS B C 1
ATOM 1682 O O . CYS B 1 74 ? -4.02 2.127 -8.539 1 84.19 74 CYS B O 1
ATOM 1684 N N . PHE B 1 75 ? -4.246 -0.079 -7.785 1 88.69 75 PHE B N 1
ATOM 1685 C CA . PHE B 1 75 ? -5.516 -0.399 -8.43 1 88.69 75 PHE B CA 1
ATOM 1686 C C . PHE B 1 75 ? -6.465 -1.075 -7.445 1 88.69 75 PHE B C 1
ATOM 1688 O O . PHE B 1 75 ? -6.051 -1.502 -6.367 1 88.69 75 PHE B O 1
ATOM 1695 N N . THR B 1 76 ? -7.711 -1.025 -7.848 1 93.25 76 THR B N 1
ATOM 1696 C CA . THR B 1 76 ? -8.695 -1.791 -7.098 1 93.25 76 THR B CA 1
ATOM 1697 C C . THR B 1 76 ? -8.969 -3.135 -7.766 1 93.25 76 THR B C 1
ATOM 1699 O O . THR B 1 76 ? -9.453 -3.184 -8.898 1 93.25 76 THR B O 1
ATOM 1702 N N . LEU B 1 77 ? -8.562 -4.148 -7.031 1 95.75 77 LEU B N 1
ATOM 1703 C CA . LEU B 1 77 ? -8.766 -5.508 -7.527 1 95.75 77 LEU B CA 1
ATOM 1704 C C . LEU B 1 77 ? -9.859 -6.215 -6.73 1 95.75 77 LEU B C 1
ATOM 1706 O O . LEU B 1 77 ? -9.945 -6.051 -5.512 1 95.75 77 LEU B O 1
ATOM 1710 N N . GLN B 1 7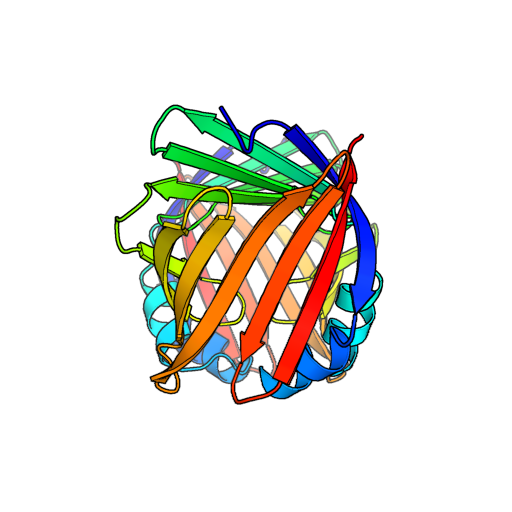8 ? -10.648 -6.91 -7.395 1 97.19 78 GLN B N 1
ATOM 1711 C CA . GLN B 1 78 ? -11.625 -7.773 -6.754 1 97.19 78 GLN B CA 1
ATOM 1712 C C . GLN B 1 78 ? -11.5 -9.211 -7.246 1 97.19 78 GLN B C 1
ATOM 1714 O O . GLN B 1 78 ? -11.375 -9.453 -8.445 1 97.19 78 GLN B O 1
ATOM 1719 N N . GLY B 1 79 ? -11.406 -10.133 -6.352 1 97.75 79 GLY B N 1
ATOM 1720 C CA . GLY B 1 79 ? -11.289 -11.531 -6.727 1 97.75 79 GLY B CA 1
ATOM 1721 C C . GLY B 1 79 ? -11.055 -12.453 -5.539 1 97.75 79 GLY B C 1
ATOM 1722 O O . GLY B 1 79 ? -11.414 -12.117 -4.41 1 97.75 79 GLY B O 1
ATOM 1723 N N . SER B 1 80 ? -10.539 -13.617 -5.824 1 98.56 80 SER B N 1
ATOM 1724 C CA . SER B 1 80 ? -10.336 -14.609 -4.77 1 98.56 80 SER B CA 1
ATOM 1725 C C . SER B 1 80 ? -9.172 -15.531 -5.094 1 98.56 80 SER B C 1
ATOM 1727 O O . SER B 1 80 ? -8.719 -15.586 -6.238 1 98.56 80 SER B O 1
ATOM 1729 N N . TRP B 1 81 ? -8.742 -16.156 -4.039 1 98.5 81 TRP B N 1
ATOM 1730 C CA . TRP B 1 81 ? -7.742 -17.203 -4.129 1 98.5 81 TRP B CA 1
ATOM 1731 C C . TRP B 1 81 ? -8.391 -18.578 -4.012 1 98.5 81 TRP B C 1
ATOM 1733 O O . TRP B 1 81 ? -9.297 -18.781 -3.201 1 98.5 81 TRP B O 1
ATOM 1743 N N . THR B 1 82 ? -7.914 -19.438 -4.789 1 98.31 82 THR B N 1
ATOM 1744 C CA . THR B 1 82 ? -8.305 -20.828 -4.672 1 98.31 82 THR B CA 1
ATOM 1745 C C . THR B 1 82 ? -7.086 -21.75 -4.789 1 98.31 82 THR B C 1
ATOM 1747 O O . THR B 1 82 ? -6.023 -21.312 -5.242 1 98.31 82 THR B O 1
ATOM 1750 N N . MET B 1 83 ? -7.332 -22.984 -4.352 1 97.25 83 MET B N 1
ATOM 1751 C CA . MET B 1 83 ? -6.266 -23.969 -4.516 1 97.25 83 MET B CA 1
ATOM 1752 C C . MET B 1 83 ? -6.477 -24.797 -5.773 1 97.25 83 MET B C 1
ATOM 1754 O O . MET B 1 83 ? -7.602 -25.188 -6.086 1 97.25 83 MET B O 1
ATOM 1758 N N . ASP B 1 84 ? -5.449 -24.922 -6.496 1 95.69 84 ASP B N 1
ATOM 1759 C CA . ASP B 1 84 ? -5.332 -25.875 -7.598 1 95.69 84 ASP B CA 1
ATOM 1760 C C . ASP B 1 84 ? -4.188 -26.859 -7.352 1 95.69 84 ASP B C 1
ATOM 1762 O O . ASP B 1 84 ? -3.057 -26.609 -7.777 1 95.69 84 ASP B O 1
ATOM 1766 N N . GLY B 1 85 ? -4.578 -28.047 -6.684 1 94.19 85 GLY B N 1
ATOM 1767 C CA . GLY B 1 85 ? -3.508 -28.891 -6.164 1 94.19 85 GLY B CA 1
ATOM 1768 C C . GLY B 1 85 ? -2.639 -28.172 -5.141 1 94.19 85 GLY B C 1
ATOM 1769 O O . GLY B 1 85 ? -3.143 -27.641 -4.148 1 94.19 85 GLY B O 1
ATOM 1770 N N . ASP B 1 86 ? -1.359 -28.109 -5.465 1 94.44 86 ASP B N 1
ATOM 1771 C CA . ASP B 1 86 ? -0.424 -27.469 -4.543 1 94.44 86 ASP B CA 1
ATOM 1772 C C . ASP B 1 86 ? -0.212 -26 -4.91 1 94.44 86 ASP B C 1
ATOM 1774 O O . ASP B 1 86 ? 0.587 -25.312 -4.277 1 94.44 86 ASP B O 1
ATOM 1778 N N . MET B 1 87 ? -0.92 -25.594 -5.855 1 97.25 87 MET B N 1
ATOM 1779 C CA . MET B 1 87 ? -0.778 -24.219 -6.348 1 97.25 87 MET B CA 1
ATOM 1780 C C . MET B 1 87 ? -1.953 -23.359 -5.902 1 97.25 87 MET B C 1
ATOM 1782 O O . MET B 1 87 ? -3.107 -23.781 -5.988 1 97.25 87 MET B O 1
ATOM 1786 N N . MET B 1 88 ? -1.641 -22.25 -5.383 1 98.25 88 MET B N 1
ATOM 1787 C CA . MET B 1 88 ? -2.674 -21.25 -5.133 1 98.25 88 MET B CA 1
ATOM 1788 C C . MET B 1 88 ? -2.885 -20.359 -6.359 1 98.25 88 MET B C 1
ATOM 1790 O O . MET B 1 88 ? -1.921 -19.859 -6.938 1 98.25 88 MET B O 1
ATOM 1794 N N . LYS B 1 89 ? -4.117 -20.234 -6.703 1 98.62 89 LYS B N 1
ATOM 1795 C CA . LYS B 1 89 ? -4.457 -19.438 -7.883 1 98.62 89 LYS B CA 1
ATOM 1796 C C . LYS B 1 89 ? -5.363 -18.266 -7.516 1 98.62 89 LYS B C 1
ATOM 1798 O O . LYS B 1 89 ? -6.379 -18.453 -6.84 1 98.62 89 LYS B O 1
ATOM 1803 N N . GLY B 1 90 ? -4.941 -17.125 -7.953 1 98.5 90 GLY B N 1
ATOM 1804 C CA . GLY B 1 90 ? -5.746 -15.922 -7.797 1 98.5 90 GLY B CA 1
ATOM 1805 C C . GLY B 1 90 ? -6.305 -15.406 -9.109 1 98.5 90 GLY B C 1
ATOM 1806 O O . GLY B 1 90 ? -5.586 -15.336 -10.109 1 98.5 90 GLY B O 1
ATOM 1807 N N . VAL B 1 91 ? -7.559 -15.141 -9.086 1 98.69 91 VAL B N 1
ATOM 1808 C CA . VAL B 1 91 ? -8.219 -14.477 -10.211 1 98.69 91 VAL B CA 1
ATOM 1809 C C . VAL B 1 91 ? -8.859 -13.172 -9.734 1 98.69 91 VAL B C 1
ATOM 1811 O O . VAL B 1 91 ? -9.758 -13.188 -8.891 1 98.69 91 VAL B O 1
ATOM 1814 N N . PHE B 1 92 ? -8.344 -12.1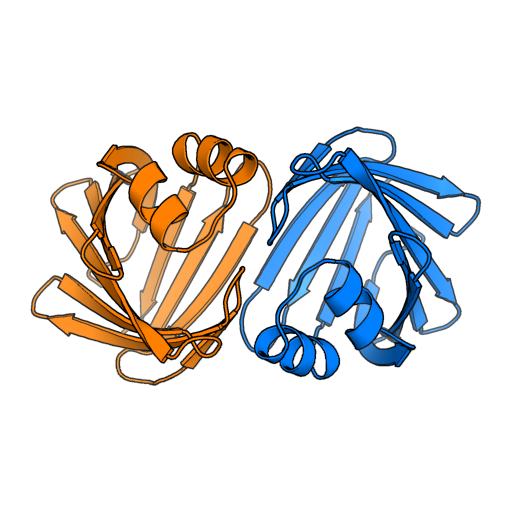09 -10.352 1 98.25 92 PHE B N 1
ATOM 1815 C CA . PHE B 1 92 ? -8.781 -10.789 -9.914 1 98.25 92 PHE B CA 1
ATOM 1816 C C . PHE B 1 92 ? -9.188 -9.93 -11.109 1 98.25 92 PHE B C 1
ATOM 1818 O O . PHE B 1 92 ? -8.594 -10.039 -12.188 1 98.25 92 PHE B O 1
ATOM 1825 N N . ASN B 1 93 ? -10.195 -9.133 -10.844 1 97.81 93 ASN B N 1
ATOM 1826 C CA . ASN B 1 93 ? -10.578 -8.141 -11.836 1 97.81 93 ASN B CA 1
ATOM 1827 C C . ASN B 1 93 ? -10.297 -6.719 -11.359 1 97.81 93 ASN B C 1
ATOM 1829 O O . ASN B 1 93 ? -10.617 -6.371 -10.219 1 97.81 93 ASN B O 1
ATOM 1833 N N . ARG B 1 94 ? -9.664 -5.953 -12.25 1 96.62 94 ARG B N 1
ATOM 1834 C CA . ARG B 1 94 ? -9.523 -4.523 -11.992 1 96.62 94 ARG B CA 1
ATOM 1835 C C . ARG B 1 94 ? -10.867 -3.812 -12.109 1 96.62 94 ARG B C 1
ATOM 1837 O O . ARG B 1 94 ? -11.539 -3.906 -13.141 1 96.62 94 ARG B O 1
ATOM 1844 N N . LYS B 1 95 ? -11.164 -3.094 -11.148 1 95.31 95 LYS B N 1
ATOM 1845 C CA . LYS B 1 95 ? -12.469 -2.451 -11.141 1 95.31 95 LYS B CA 1
ATOM 1846 C C . LYS B 1 95 ? -12.484 -1.211 -12.031 1 95.31 95 LYS B C 1
ATOM 1848 O O . LYS B 1 95 ? -13.547 -0.761 -12.461 1 95.31 95 LYS B O 1
ATOM 1853 N N . ASP B 1 96 ? -11.359 -0.646 -12.25 1 92.5 96 ASP B N 1
ATOM 1854 C CA . ASP B 1 96 ? -11.297 0.605 -13 1 92.5 96 ASP B CA 1
ATOM 1855 C C . ASP B 1 96 ? -11.406 0.351 -14.5 1 92.5 96 ASP B C 1
ATOM 1857 O O . ASP B 1 96 ? -11.766 1.248 -15.266 1 92.5 96 ASP B O 1
ATOM 1861 N N . ASN B 1 97 ? -11.047 -0.857 -14.969 1 94.88 97 ASN B N 1
ATOM 1862 C CA . ASN B 1 97 ? -11.031 -1.05 -16.406 1 94.88 97 ASN B CA 1
ATOM 1863 C C . ASN B 1 97 ? -11.609 -2.406 -16.797 1 94.88 97 ASN B C 1
ATOM 1865 O O . ASN B 1 97 ? -11.727 -2.721 -17.984 1 94.88 97 ASN B O 1
ATOM 1869 N N . GLY B 1 98 ? -11.891 -3.295 -15.852 1 95.69 98 GLY B N 1
ATOM 1870 C CA . GLY B 1 98 ? -12.586 -4.551 -16.078 1 95.69 98 GLY B CA 1
ATOM 1871 C C . GLY B 1 98 ? -11.672 -5.672 -16.531 1 95.69 98 GLY B C 1
ATOM 1872 O O . GLY B 1 98 ? -12.125 -6.793 -16.766 1 95.69 98 GLY B O 1
ATOM 1873 N N . LYS B 1 99 ? -10.383 -5.43 -16.578 1 97.75 99 LYS B N 1
ATOM 1874 C CA . LYS B 1 99 ? -9.445 -6.438 -17.062 1 97.75 99 LYS B CA 1
ATOM 1875 C C . LYS B 1 99 ? -9.047 -7.398 -15.953 1 97.75 99 LYS B C 1
ATOM 1877 O O . LYS B 1 99 ? -9.07 -7.039 -14.773 1 97.75 99 LYS B O 1
ATOM 1882 N N . GLN B 1 100 ? -8.688 -8.555 -16.438 1 98.44 100 GLN B N 1
ATOM 1883 C CA . GLN B 1 100 ? -8.43 -9.625 -15.477 1 98.44 100 GLN B CA 1
ATOM 1884 C C . GLN B 1 100 ? -6.93 -9.781 -15.227 1 98.44 100 GLN B C 1
ATOM 1886 O O . GLN B 1 100 ? -6.133 -9.75 -16.172 1 98.44 100 GLN B O 1
ATOM 1891 N N . LEU B 1 101 ? -6.574 -9.906 -13.953 1 98.38 101 LEU B N 1
ATOM 1892 C CA . LEU B 1 101 ? -5.258 -10.32 -13.484 1 98.38 101 LEU B CA 1
ATOM 1893 C C . LEU B 1 101 ? -5.305 -11.742 -12.922 1 98.38 101 LEU B C 1
ATOM 1895 O O . LEU B 1 101 ? -6.125 -12.047 -12.055 1 98.38 101 LEU B O 1
ATOM 1899 N N . THR B 1 102 ? -4.473 -12.57 -13.445 1 98.75 102 THR B N 1
ATOM 1900 C CA . THR B 1 102 ? -4.324 -13.891 -12.844 1 98.75 102 THR B CA 1
ATOM 1901 C C . THR B 1 102 ? -2.939 -14.055 -12.219 1 98.75 102 THR B C 1
ATOM 1903 O O . THR B 1 102 ? -1.945 -13.57 -12.773 1 98.75 102 THR B O 1
ATOM 1906 N N . THR B 1 103 ? -2.953 -14.672 -11.102 1 98.62 103 THR B N 1
ATOM 1907 C CA . THR B 1 103 ? -1.701 -14.898 -10.391 1 98.62 103 THR B CA 1
ATOM 1908 C C . THR B 1 103 ? -1.68 -16.297 -9.758 1 98.62 103 THR B C 1
ATOM 1910 O O . THR B 1 103 ? -2.732 -16.859 -9.461 1 98.62 103 THR B O 1
ATOM 1913 N N . THR B 1 104 ? -0.479 -16.797 -9.57 1 98.62 104 THR B N 1
ATOM 1914 C CA . THR B 1 104 ? -0.322 -18.078 -8.875 1 98.62 104 THR B CA 1
ATOM 1915 C C . THR B 1 104 ? 0.819 -18 -7.867 1 98.62 104 THR B C 1
ATOM 1917 O O . THR B 1 104 ? 1.737 -17.203 -8.016 1 98.62 104 THR B O 1
ATOM 1920 N N . ARG B 1 105 ? 0.737 -18.844 -6.93 1 98.56 105 ARG B N 1
ATOM 1921 C CA . ARG B 1 105 ? 1.818 -19.094 -5.98 1 98.56 105 ARG B CA 1
ATOM 1922 C C . ARG B 1 105 ? 2.055 -20.594 -5.805 1 98.56 105 ARG B C 1
ATOM 1924 O O . ARG B 1 105 ? 1.105 -21.359 -5.637 1 98.56 105 ARG B O 1
ATOM 1931 N N . ILE B 1 106 ? 3.281 -20.938 -5.828 1 98.19 106 ILE B N 1
ATOM 1932 C CA . ILE B 1 106 ? 3.639 -22.328 -5.602 1 98.19 106 ILE B CA 1
ATOM 1933 C C . ILE B 1 106 ? 4.977 -22.406 -4.867 1 98.19 106 ILE B C 1
ATOM 1935 O O . ILE B 1 106 ? 5.891 -21.641 -5.148 1 98.19 106 ILE B O 1
ATOM 1939 N N . ILE B 1 107 ? 5.066 -23.328 -3.943 1 98.19 107 ILE B N 1
ATOM 1940 C CA . ILE B 1 107 ? 6.324 -23.578 -3.258 1 98.19 107 ILE B CA 1
ATOM 1941 C C . ILE B 1 107 ? 7.016 -24.797 -3.885 1 98.19 107 ILE B C 1
ATOM 1943 O O . ILE B 1 107 ? 6.426 -25.875 -3.977 1 98.19 107 ILE B O 1
ATOM 1947 N N . GLN B 1 108 ? 8.133 -24.562 -4.391 1 97.25 108 GLN B N 1
ATOM 1948 C CA . GLN B 1 108 ? 8.984 -25.609 -4.953 1 97.25 108 GLN B CA 1
ATOM 1949 C C . GLN B 1 108 ? 10.359 -25.609 -4.289 1 97.25 108 GLN B C 1
ATOM 1951 O O . GLN B 1 108 ? 11.188 -24.75 -4.555 1 97.25 108 GLN B O 1
ATOM 1956 N N . GLY B 1 109 ? 10.539 -26.703 -3.484 1 96 109 GLY B N 1
ATOM 1957 C CA . GLY B 1 109 ? 11.758 -26.688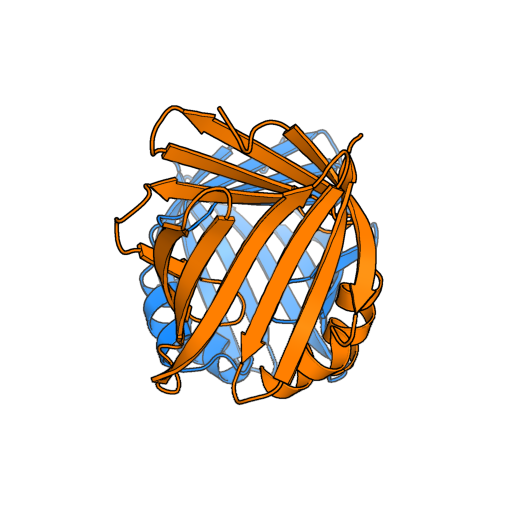 -2.693 1 96 109 GLY B CA 1
ATOM 1958 C C . GLY B 1 109 ? 11.828 -25.516 -1.733 1 96 109 GLY B C 1
ATOM 1959 O O . GLY B 1 109 ? 10.922 -25.312 -0.927 1 96 109 GLY B O 1
ATOM 1960 N N . ASP B 1 110 ? 12.883 -24.766 -1.873 1 97.44 110 ASP B N 1
ATOM 1961 C CA . ASP B 1 110 ? 13.07 -23.625 -0.967 1 97.44 110 ASP B CA 1
ATOM 1962 C C . ASP B 1 110 ? 12.609 -22.328 -1.612 1 97.44 110 ASP B C 1
ATOM 1964 O O . ASP B 1 110 ? 12.938 -21.234 -1.131 1 97.44 110 ASP B O 1
ATOM 1968 N N . GLU B 1 111 ? 11.828 -22.5 -2.656 1 98.5 111 GLU B N 1
ATOM 1969 C CA . GLU B 1 111 ? 11.422 -21.281 -3.371 1 98.5 111 GLU B CA 1
ATOM 1970 C C . GLU B 1 111 ? 9.914 -21.078 -3.299 1 98.5 111 GLU B C 1
ATOM 1972 O O . GLU B 1 111 ? 9.148 -22.047 -3.344 1 98.5 111 GLU B O 1
ATOM 1977 N N . LEU B 1 112 ? 9.539 -19.891 -3.172 1 98.75 112 LEU B N 1
ATOM 1978 C CA . LEU B 1 112 ? 8.188 -19.438 -3.49 1 98.75 112 LEU B CA 1
ATOM 1979 C C . LEU B 1 112 ? 8.148 -18.766 -4.859 1 98.75 112 LEU B C 1
ATOM 1981 O O . LEU B 1 112 ? 8.82 -17.75 -5.078 1 98.75 112 LEU B O 1
ATOM 1985 N N . ILE B 1 113 ? 7.379 -19.328 -5.738 1 98.81 113 ILE B N 1
ATOM 1986 C CA . ILE B 1 113 ? 7.281 -18.797 -7.094 1 98.81 113 ILE B CA 1
ATOM 1987 C C . ILE B 1 113 ? 5.91 -18.156 -7.297 1 98.81 113 ILE B C 1
ATOM 1989 O O . ILE B 1 113 ? 4.883 -18.812 -7.164 1 98.81 113 ILE B O 1
ATOM 1993 N N . GLN B 1 114 ? 5.93 -16.891 -7.594 1 98.75 114 GLN B N 1
ATOM 1994 C CA . GLN B 1 114 ? 4.719 -16.141 -7.941 1 98.75 114 GLN B CA 1
ATOM 1995 C C . GLN B 1 114 ? 4.691 -15.805 -9.43 1 98.75 114 GLN B C 1
ATOM 1997 O O . GLN B 1 114 ? 5.633 -15.195 -9.945 1 98.75 114 GLN B O 1
ATOM 2002 N N . SER B 1 115 ? 3.594 -16.188 -10.055 1 98.81 115 SER B N 1
ATOM 2003 C CA . SER B 1 115 ? 3.428 -15.867 -11.469 1 98.81 115 SER B CA 1
ATOM 2004 C C . SER B 1 115 ? 2.234 -14.945 -11.68 1 98.81 115 SER B C 1
ATOM 2006 O O . SER B 1 115 ? 1.272 -14.969 -10.914 1 98.81 115 SER B O 1
ATOM 2008 N N . TYR B 1 116 ? 2.361 -14.227 -12.789 1 98.75 116 TYR B N 1
ATOM 2009 C CA . TYR B 1 116 ? 1.334 -13.242 -13.117 1 98.75 116 TYR B CA 1
ATOM 2010 C C . TYR B 1 116 ? 1.004 -13.281 -14.602 1 98.75 116 TYR B C 1
ATOM 2012 O O . TYR B 1 116 ? 1.875 -13.547 -15.43 1 98.75 116 TYR B O 1
ATOM 2020 N N . ASN B 1 117 ? -0.201 -13.047 -14.891 1 98.88 117 ASN B N 1
ATOM 2021 C CA . ASN B 1 117 ? -0.647 -12.75 -16.25 1 98.88 117 ASN B CA 1
ATOM 2022 C C . ASN B 1 117 ? -1.629 -11.586 -16.266 1 98.88 117 ASN B C 1
ATOM 2024 O O . ASN B 1 117 ? -2.586 -11.555 -15.5 1 98.88 117 ASN B O 1
ATOM 2028 N N . TYR B 1 118 ? -1.353 -10.664 -17.141 1 98.75 118 TYR B N 1
ATOM 2029 C CA . TYR B 1 118 ? -2.232 -9.523 -17.375 1 98.75 118 TYR B CA 1
ATOM 2030 C C . TYR B 1 118 ? -2.215 -9.109 -18.844 1 98.75 118 TYR B C 1
ATOM 2032 O O . TYR B 1 118 ? -1.176 -8.703 -19.359 1 98.75 118 TYR B O 1
ATOM 2040 N N . GLU B 1 119 ? -3.34 -9.203 -19.469 1 98.44 119 GLU B N 1
ATOM 2041 C CA . GLU B 1 119 ? -3.516 -8.812 -20.859 1 98.44 119 GLU B CA 1
ATOM 2042 C C . GLU B 1 119 ? -2.418 -9.398 -21.734 1 98.44 119 GLU B C 1
ATOM 2044 O O . GLU B 1 119 ? -1.818 -8.695 -22.547 1 98.44 119 GLU B O 1
ATOM 2049 N N . GLY B 1 120 ? -2.049 -10.594 -21.531 1 98.44 120 GLY B N 1
ATOM 2050 C CA . GLY B 1 120 ? -1.169 -11.344 -22.406 1 98.44 120 GLY B CA 1
ATOM 2051 C C . GLY B 1 120 ? 0.288 -11.281 -22 1 98.44 120 GLY B C 1
ATOM 2052 O O . GLY B 1 120 ? 1.143 -11.93 -22.609 1 98.44 120 GLY B O 1
ATOM 2053 N N . VAL B 1 121 ? 0.617 -10.523 -21.016 1 98.88 121 VAL B N 1
ATOM 2054 C CA . VAL B 1 121 ? 1.998 -10.43 -20.562 1 98.88 121 VAL B CA 1
ATOM 2055 C C . VAL B 1 121 ? 2.186 -11.289 -19.312 1 98.88 121 VAL B C 1
ATOM 2057 O O . VAL B 1 121 ? 1.457 -11.125 -18.328 1 98.88 121 VAL B O 1
ATOM 2060 N N . ASP B 1 122 ? 3.129 -12.164 -19.359 1 98.88 122 ASP B N 1
ATOM 2061 C CA . ASP B 1 122 ? 3.453 -13.047 -18.234 1 98.88 122 ASP B CA 1
ATOM 2062 C C . ASP B 1 122 ? 4.688 -12.547 -17.484 1 98.88 122 ASP B C 1
ATOM 2064 O O . ASP B 1 122 ? 5.609 -12 -18.094 1 98.88 122 ASP B O 1
ATOM 2068 N N . ALA B 1 123 ? 4.688 -12.82 -16.234 1 98.88 123 ALA B N 1
ATOM 2069 C CA . ALA B 1 123 ? 5.855 -12.508 -15.414 1 98.88 123 ALA B CA 1
ATOM 2070 C C . ALA B 1 123 ? 5.961 -13.445 -14.219 1 98.88 123 ALA B C 1
ATOM 2072 O O . ALA B 1 123 ? 5.004 -14.156 -13.898 1 98.88 123 ALA B O 1
ATOM 2073 N N . LYS B 1 124 ? 7.129 -13.477 -13.641 1 98.75 124 LYS B N 1
ATOM 2074 C CA . LYS B 1 124 ? 7.367 -14.289 -12.453 1 98.75 124 LYS B CA 1
ATOM 2075 C C . LYS B 1 124 ? 8.312 -13.578 -11.484 1 98.75 124 LYS B C 1
ATOM 2077 O O . LYS B 1 124 ? 9.234 -12.883 -11.914 1 98.75 124 LYS B O 1
ATOM 2082 N N . ARG B 1 125 ? 8.047 -13.742 -10.289 1 98.81 125 ARG B N 1
ATOM 2083 C CA . ARG B 1 125 ? 8.969 -13.414 -9.203 1 98.81 125 ARG B CA 1
ATOM 2084 C C . ARG B 1 125 ? 9.297 -14.648 -8.375 1 98.81 125 ARG B C 1
ATOM 2086 O O . ARG B 1 125 ? 8.398 -15.398 -7.984 1 98.81 125 ARG B O 1
ATOM 2093 N N . VAL B 1 126 ? 10.586 -14.82 -8.117 1 98.88 126 VAL B N 1
ATOM 2094 C CA . VAL B 1 126 ? 11.039 -15.977 -7.355 1 98.88 126 VAL B CA 1
ATOM 2095 C C . VAL B 1 126 ? 11.664 -15.523 -6.039 1 98.88 126 VAL B C 1
ATOM 2097 O O . VAL B 1 126 ? 12.547 -14.664 -6.023 1 98.88 126 VAL B O 1
ATOM 2100 N N . PHE B 1 127 ? 11.156 -16.125 -5.035 1 98.88 127 PHE B N 1
ATOM 2101 C CA . PHE B 1 127 ? 11.625 -15.812 -3.688 1 98.88 127 PHE B CA 1
ATOM 2102 C C . PHE B 1 127 ? 12.32 -17.031 -3.07 1 98.88 127 PHE B C 1
ATOM 2104 O O . PHE B 1 127 ? 11.906 -18.172 -3.301 1 98.88 127 PHE B O 1
ATOM 2111 N N . LYS B 1 128 ? 13.297 -16.781 -2.262 1 98.81 128 LYS B N 1
ATOM 2112 C CA . LYS B 1 128 ? 14.055 -17.844 -1.613 1 98.81 128 LYS B CA 1
ATOM 2113 C C . LYS B 1 128 ? 13.781 -17.875 -0.113 1 98.81 128 LYS B C 1
ATOM 2115 O O . LYS B 1 128 ? 13.742 -16.844 0.542 1 98.81 128 LYS B O 1
ATOM 2120 N N . ARG B 1 129 ? 13.617 -19.094 0.384 1 98.06 129 ARG B N 1
ATOM 2121 C CA . ARG B 1 129 ? 13.32 -19.297 1.798 1 98.06 129 ARG B CA 1
ATOM 2122 C C . ARG B 1 129 ? 14.461 -18.797 2.676 1 98.06 129 ARG B C 1
ATOM 2124 O O . ARG B 1 129 ? 15.633 -19.031 2.373 1 98.06 129 ARG B O 1
ATOM 2131 N N . GLY B 1 130 ? 14.062 -18.062 3.76 1 86.81 130 GLY B N 1
ATOM 2132 C CA . GLY B 1 130 ? 15.07 -17.578 4.695 1 86.81 130 GLY B CA 1
ATOM 2133 C C . GLY B 1 130 ? 14.516 -17.312 6.078 1 86.81 130 GLY B C 1
ATOM 2134 O O . GLY B 1 130 ? 13.297 -17.281 6.273 1 86.81 130 GLY B O 1
#

Nearest PDB structures (foldseek):
  7yf1-assembly1_A  TM=9.109E-01  e=9.288E-11  Mus musculus
  6ew5-assembly4_D  TM=9.045E-01  e=1.322E-10  Homo sapiens
  6aq1-assembly1_A  TM=9.102E-01  e=1.618E-10  Homo sapiens
  6sts-assembly2_B  TM=9.036E-01  e=2.082E-10  Homo sapiens
  6xvr-assembly1_A  TM=9.042E-01  e=3.449E-10  Homo sapiens

Solvent-accessible surface area (backbone atoms only — not comparable to full-atom values): 13300 Å² total; per-residue (Å²): 111,92,64,52,48,37,28,32,63,71,50,70,40,56,46,50,59,35,35,45,72,72,67,47,54,69,64,57,31,56,48,62,70,64,54,69,40,30,40,36,34,44,52,60,89,57,35,37,42,39,38,39,36,43,96,49,37,34,42,36,40,71,50,39,60,70,44,75,47,60,42,76,70,82,51,44,30,37,32,35,37,38,75,56,86,81,28,39,37,33,50,29,31,30,70,80,77,67,47,58,38,36,35,37,39,35,71,57,89,61,27,44,40,36,37,39,36,43,91,87,35,59,26,33,40,36,22,35,58,102,114,92,64,52,49,39,28,33,60,68,50,70,41,53,46,49,59,36,35,45,72,73,67,46,55,68,63,57,30,55,49,63,70,64,54,70,41,30,40,34,32,44,52,59,88,58,35,38,43,37,37,38,35,44,96,51,36,35,39,34,41,71,51,40,60,69,44,75,46,61,42,75,70,81,52,43,30,39,32,34,36,39,75,57,87,82,27,38,38,32,48,30,30,30,71,80,77,67,48,57,39,37,35,37,39,37,70,58,88,61,27,42,39,36,36,40,36,42,90,87,35,58,26,34,40,37,22,37,58,102

InterPro domains:
  IPR000463 Cytosolic fatty-acid binding [PR00178] (3-25)
  IPR000463 Cytosolic fatty-acid binding [PR00178] (62-78)
  IPR000463 Cytosolic fatty-acid binding [PR00178] (109-129)
  IPR000463 Cytosolic fatty-acid binding [PS00214] (5-22)
  IPR000566 Lipocalin/cytosolic fatty-acid binding domain [PF00061] (4-129)
  IPR012674 Calycin [G3DSA:2.40.128.20] (2-130)
  IPR012674 Calycin [SSF50814] (3-129)
  IPR031259 Intracellular lipid binding protein [PTHR11955] (3-129)

pLDDT: mean 96.24, std 3.89, range [70.88, 98.88]

Secondary structure (DSSP, 8-state):
-TT-EEEEEEEEESHHHHHHHTT--HHHHHHHHT---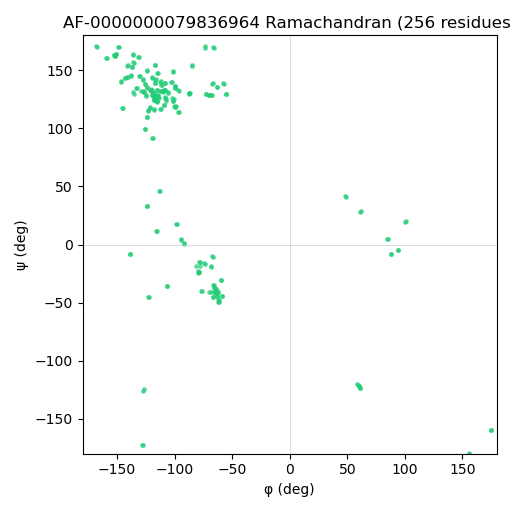EEEEEEETTEEEEEEE-SS-EEEEEEETT--EEEESSSEEEEEEEEETTEEEEEEEETTT--EEEEEEEEETTEEEEEEEETTEEEEEEEEE-/-TT-EEEEEEEEESHHHHHHHHT--HHHHHHHHT---EEEEEEETTEEEEEEE-SS-EEEEEEETT--EEEESSSEEEEEEEEETTEEEEEEEETTT--EEEEEEEEETTEEEEEEEETTEEEEEEEEE-

Sequence (260 aa):
MIFNGSWKIERNENYEKFMEQMGINMVKRKLAAHDNLKIIIEQTGDKFHVKETSNFRTLEIDFTLGVTFEYISCFTLQGSWTMDGDMMKGVFNRKDNGKQLTTTRIIQGDELIQSYNYEGVDAKRVFKRGMIFNGSWKIERNENYEKFMEQMGINMVKRKLAAHDNLKIIIEQTGDKFHVKETSNFRTLEIDFTLGVTFEYISCFTLQGSWTMDGDMMKGVFNRKDNGKQLTTTRIIQGDELIQSYNYEGVDAKRVFKRG

Foldseek 3Di:
DLQAAKWWWDAKFLQLVVCVLVPHDDVVSVCVRPWGWMWGWDDDPQKIWIWIDTPVDIDIDIDGAPDWDWDDDVFIWIWGWHDDDQKIKIWIATPVPGWIKIKIWHDDPQKIKMWIDTPHGIMIIIIGGD/DLQAAKWWWDAKFLQLVVCVLVPHDDVVSVCVRPWGWMWGWDDDPQKIWIWIDTPVDIDIDIDGAPDWDWDDDVFIWIWGWHDDDQKIKIWIATPVPGWIKIKIWHDDPQKIKMWIDTPHRIMIIIIGGD